Protein AF-A0A7X7R0S7-F1 (afdb_monomer)

Secondary structure (DSSP, 8-state):
----SSSSSS-SSS---------SSHHHHHHHHHHHHHHHHHHHHHHHHHHSPEEPSPEEEESB--SPEEGGGGGGGGGGS-TT--EEEEEEEEETTEEEEEEEEESSSEEEEEEEE-TTS-EEEEEES-SS-STT--SSEEEEEEEEEEETTEEEEEEEEEEEEEETTEEEEEEEEEEEEEEEE-TTS-EEEEEEEEEEEE---

Mean predicted aligned error: 11.26 Å

Nearest PDB structures (foldseek):
  2rfr-assembly1_A  TM=5.558E-01  e=3.380E-01  Novosphingobium aromaticivorans DSM 12444
  6p77-assembly1_A  TM=5.036E-01  e=2.528E+00  Catenulispora acidiphila DSM 44928
  6vw4-assembly2_B  TM=4.940E-01  e=2.819E+00  Catenulispora acidiphila DSM 44928
  5bka-assembly2_E  TM=5.395E-01  e=5.716E+00  Streptomyces coelicolor A3(2)

Sequence (205 aa):
MKQIILLLGLLFLMSFNTNKINNNASNNQAKNNSDSILNDKQIRFNEFKNKLPIYNPPIKIHCGLDNTESLDNYMGFSDFIPDEMNVAYGYVNTKETYDLIIFGAIGDDIYPYIYSYDCNGNILDSFFLIISPCGGADEYSIPNSYAFIKNVGEITLIDSTSSIKYTNNTYEIVSTMITTVSIKVDDNGKFREIKKEIKEVKSLN

Foldseek 3Di:
DDPDPPPPPPPPDDDDPPPPPVPPPVVCVVVVVVVVVLVVLLVLVVVLQVPWDEDEDFDKDKLADDDWAACVVVVVPVVLDDPQFGTWHHWYDADPAWTKTWTFHDDVHTWIKIFIAGSSSDTQEMDTQFPDHQVPDDQFWGKMWMWTDHHHFKIKIKIKIFTWDDDPNDIDGQKIKIKIWIWGQDSSRYIDTPDIDIDIDGDPD

Structure (mmCIF, N/CA/C/O backbone):
data_AF-A0A7X7R0S7-F1
#
_entry.id   AF-A0A7X7R0S7-F1
#
loop_
_atom_site.group_PDB
_atom_site.id
_atom_site.type_symbol
_atom_site.label_atom_id
_atom_site.label_alt_id
_atom_site.label_comp_id
_atom_site.label_asym_id
_atom_site.label_entity_id
_atom_site.label_seq_id
_atom_site.pdbx_PDB_ins_code
_atom_site.Cartn_x
_atom_site.Cartn_y
_atom_site.Cartn_z
_atom_site.occupancy
_atom_site.B_iso_or_equiv
_atom_site.auth_seq_id
_atom_site.auth_comp_id
_atom_site.auth_asym_id
_atom_site.auth_atom_id
_atom_site.pdbx_PDB_model_num
ATOM 1 N N . MET A 1 1 ? -68.391 -42.379 4.685 1.00 47.81 1 MET A N 1
ATOM 2 C CA . MET A 1 1 ? -67.764 -41.170 4.092 1.00 47.81 1 MET A CA 1
ATOM 3 C C . MET A 1 1 ? -68.888 -40.176 3.819 1.00 47.81 1 MET A C 1
ATOM 5 O O . MET A 1 1 ? -69.774 -40.534 3.072 1.00 47.81 1 MET A O 1
ATOM 9 N N . LYS A 1 2 ? -69.024 -38.987 4.403 1.00 41.00 2 LYS A N 1
ATOM 10 C CA . LYS A 1 2 ? -68.079 -38.060 5.030 1.00 41.00 2 LYS A CA 1
ATOM 11 C C . LYS A 1 2 ? -68.813 -37.354 6.193 1.00 41.00 2 LYS A C 1
ATOM 13 O O . LYS A 1 2 ? -69.461 -36.340 5.982 1.00 41.00 2 LYS A O 1
ATOM 18 N N . GLN A 1 3 ? -68.728 -37.894 7.409 1.00 50.38 3 GLN A N 1
ATOM 19 C CA . GLN A 1 3 ? -69.131 -37.211 8.655 1.00 50.38 3 GLN A CA 1
ATOM 20 C C . GLN A 1 3 ? -67.915 -36.520 9.311 1.00 50.38 3 GLN A C 1
ATOM 22 O O . GLN A 1 3 ? -67.728 -36.560 10.519 1.00 50.38 3 GLN A O 1
ATOM 27 N N . ILE A 1 4 ? -67.042 -35.916 8.497 1.00 52.72 4 ILE A N 1
ATOM 28 C CA . ILE A 1 4 ? -65.758 -35.331 8.928 1.00 52.72 4 ILE A CA 1
ATOM 29 C C . ILE A 1 4 ? -65.657 -33.896 8.391 1.00 52.72 4 ILE A C 1
ATOM 31 O O . ILE A 1 4 ? -64.709 -33.546 7.703 1.00 52.72 4 ILE A O 1
ATOM 35 N N . ILE A 1 5 ? -66.693 -33.076 8.597 1.00 53.44 5 ILE A N 1
ATOM 36 C CA . ILE A 1 5 ? -66.652 -31.635 8.249 1.00 53.44 5 ILE A CA 1
ATOM 37 C C . ILE A 1 5 ? -67.202 -30.758 9.395 1.00 53.44 5 ILE A C 1
ATOM 39 O O . ILE A 1 5 ? -67.302 -29.547 9.268 1.00 53.44 5 ILE A O 1
ATOM 43 N N . LEU A 1 6 ? -67.493 -31.331 10.570 1.00 45.91 6 LEU A N 1
ATOM 44 C CA . LEU A 1 6 ? -68.040 -30.581 11.712 1.00 45.91 6 LEU A CA 1
ATOM 45 C C . LEU A 1 6 ? -67.134 -30.591 12.955 1.00 45.91 6 LEU A C 1
ATOM 47 O O . LEU A 1 6 ? -67.608 -30.395 14.067 1.00 45.91 6 LEU A O 1
ATOM 51 N N . LEU A 1 7 ? -65.826 -30.811 12.764 1.00 44.53 7 LEU A N 1
ATOM 52 C CA . LEU A 1 7 ? -64.828 -30.845 13.845 1.00 44.53 7 LEU A CA 1
ATOM 53 C C . LEU A 1 7 ? -63.608 -29.933 13.604 1.00 44.53 7 LEU A C 1
ATOM 55 O O . LEU A 1 7 ? -62.561 -30.131 14.208 1.00 44.53 7 LEU A O 1
ATOM 59 N N . LEU A 1 8 ? -63.728 -28.943 12.711 1.00 45.88 8 LEU A N 1
ATOM 60 C CA . LEU A 1 8 ? -62.638 -28.018 12.350 1.00 45.88 8 LEU A CA 1
ATOM 61 C C . LEU A 1 8 ? -62.969 -26.532 12.589 1.00 45.88 8 LEU A C 1
ATOM 63 O O . LEU A 1 8 ? -62.159 -25.670 12.275 1.00 45.88 8 LEU A O 1
ATOM 67 N N .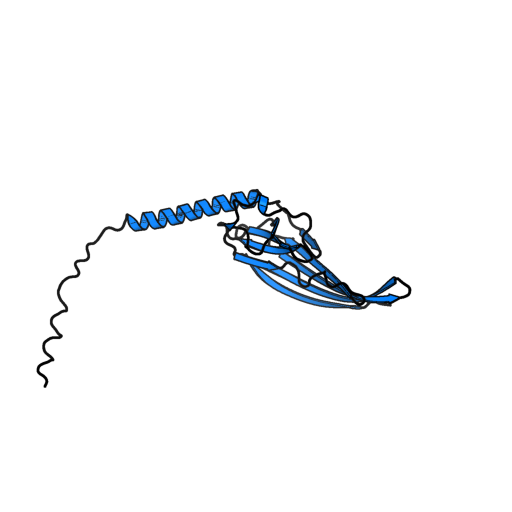 GLY A 1 9 ? -64.134 -26.225 13.173 1.00 49.03 9 GLY A N 1
ATOM 68 C CA . GLY A 1 9 ? -64.600 -24.849 13.408 1.00 49.03 9 GLY A CA 1
ATOM 69 C C . GLY A 1 9 ? -64.584 -24.374 14.867 1.00 49.03 9 GLY A C 1
ATOM 70 O O . GLY A 1 9 ? -65.079 -23.288 15.141 1.00 49.03 9 GLY A O 1
ATOM 71 N N . LEU A 1 10 ? -64.067 -25.167 15.814 1.00 47.78 10 LEU A N 1
ATOM 72 C CA . LEU A 1 10 ? -64.254 -24.913 17.253 1.00 47.78 10 LEU A CA 1
ATOM 73 C C . LEU A 1 10 ? -62.985 -25.144 18.095 1.00 47.78 10 LEU A C 1
ATOM 75 O O . LEU A 1 10 ? -63.046 -25.634 19.215 1.00 47.78 10 LEU A O 1
ATOM 79 N N . LEU A 1 11 ? -61.825 -24.771 17.545 1.00 47.41 11 LEU A N 1
ATOM 80 C CA . LEU A 1 11 ? -60.534 -24.727 18.254 1.00 47.41 11 LEU A CA 1
ATOM 81 C C . LEU A 1 11 ? -59.812 -23.376 18.078 1.00 47.41 11 LEU A C 1
ATOM 83 O O . LEU A 1 11 ? -58.593 -23.305 18.162 1.00 47.41 11 LEU A O 1
ATOM 87 N N . PHE A 1 12 ? -60.557 -22.290 17.838 1.00 49.09 12 PHE A N 1
ATOM 88 C CA . PHE A 1 12 ? -59.978 -20.944 17.686 1.00 49.09 12 PHE A CA 1
ATOM 89 C C . PHE A 1 12 ? -60.114 -20.038 18.914 1.00 49.09 12 PHE A C 1
ATOM 91 O O . PHE A 1 12 ? -59.766 -18.863 18.859 1.00 49.09 12 PHE A O 1
ATOM 98 N N . LEU A 1 13 ? -60.602 -20.557 20.037 1.00 50.66 13 LEU A N 1
ATOM 99 C CA . LEU A 1 13 ? -60.787 -19.768 21.249 1.00 50.66 13 LEU A CA 1
ATOM 100 C C . LEU A 1 13 ? -60.426 -20.614 22.461 1.00 50.66 13 LEU A C 1
ATOM 102 O O . LEU A 1 13 ? -61.304 -21.206 23.067 1.00 50.66 13 LEU A O 1
ATOM 106 N N . MET A 1 14 ? -59.136 -20.695 22.779 1.00 43.25 14 MET A N 1
ATOM 107 C CA . MET A 1 14 ? -58.648 -20.589 24.155 1.00 43.25 14 MET A CA 1
ATOM 108 C C . MET A 1 14 ? -57.114 -20.511 24.166 1.00 43.25 14 MET A C 1
ATOM 110 O O . MET A 1 14 ? -56.416 -21.369 23.632 1.00 43.25 14 MET A O 1
ATOM 114 N N . SER A 1 15 ? -56.626 -19.496 24.882 1.00 41.50 15 SER A N 1
ATOM 115 C CA . SER A 1 15 ? -55.341 -19.443 25.590 1.00 41.50 15 SER A CA 1
ATOM 116 C C . SER A 1 15 ? -54.030 -19.419 24.787 1.00 41.50 15 SER A C 1
ATOM 118 O O . SER A 1 15 ? -53.302 -20.400 24.738 1.00 41.50 15 SER A O 1
ATOM 120 N N . PHE A 1 16 ? -53.613 -18.212 24.393 1.00 38.88 16 PHE A N 1
ATOM 121 C CA . PHE A 1 16 ? -52.301 -17.722 24.833 1.00 38.88 16 PHE A CA 1
ATOM 122 C C . PHE A 1 16 ? -52.496 -16.439 25.634 1.00 38.88 16 PHE A C 1
ATOM 124 O O . PHE A 1 16 ? -52.570 -15.334 25.108 1.00 38.88 16 PHE A O 1
ATOM 131 N N . ASN A 1 17 ? -52.605 -16.630 26.945 1.00 44.75 17 ASN A N 1
ATOM 132 C CA . ASN A 1 17 ? -52.337 -15.601 27.931 1.00 44.75 17 ASN A CA 1
ATOM 133 C C . ASN A 1 17 ? -50.808 -15.441 27.956 1.00 44.75 17 ASN A C 1
ATOM 135 O O . ASN A 1 17 ? -50.116 -16.097 28.735 1.00 44.75 17 ASN A O 1
ATOM 139 N N . THR A 1 18 ? -50.243 -14.656 27.041 1.00 44.66 18 THR A N 1
ATOM 140 C CA . THR A 1 18 ? -48.850 -14.233 27.173 1.00 44.66 18 THR A CA 1
ATOM 141 C C . THR A 1 18 ? -48.816 -13.138 28.220 1.00 44.66 18 THR A C 1
ATOM 143 O O . THR A 1 18 ? -49.229 -12.002 27.992 1.00 44.66 18 THR A O 1
ATOM 146 N N . ASN A 1 19 ? -48.324 -13.520 29.399 1.00 39.31 19 ASN A N 1
ATOM 147 C CA . ASN A 1 19 ? -47.780 -12.601 30.381 1.00 39.31 19 ASN A CA 1
ATOM 148 C C . ASN A 1 19 ? -47.044 -11.475 29.651 1.00 39.31 19 ASN A C 1
ATOM 150 O O . ASN A 1 19 ? -46.073 -11.720 28.932 1.00 39.31 19 ASN A O 1
ATOM 154 N N . LYS A 1 20 ? -47.483 -10.238 29.882 1.00 39.12 20 LYS A N 1
ATOM 155 C CA . LYS A 1 20 ? -46.652 -9.054 29.707 1.00 39.12 20 LYS A CA 1
ATOM 156 C C . LYS A 1 20 ? -45.519 -9.166 30.727 1.00 39.12 20 LYS A C 1
ATOM 158 O O . LYS A 1 20 ? -45.559 -8.551 31.789 1.00 39.12 20 LYS A O 1
ATOM 163 N N . ILE A 1 21 ? -44.534 -10.012 30.430 1.00 41.09 21 ILE A N 1
ATOM 164 C CA . ILE A 1 21 ? -43.237 -9.957 31.082 1.00 41.09 21 ILE A CA 1
ATOM 165 C C . ILE A 1 21 ? -42.659 -8.629 30.629 1.00 41.09 21 ILE A C 1
ATOM 167 O O . ILE A 1 21 ? -42.402 -8.397 29.447 1.00 41.09 21 ILE A O 1
ATOM 171 N N . ASN A 1 22 ? -42.544 -7.725 31.589 1.00 42.81 22 ASN A N 1
ATOM 172 C CA . ASN A 1 22 ? -41.843 -6.472 31.446 1.00 42.81 22 ASN A CA 1
ATOM 173 C C . ASN A 1 22 ? -40.355 -6.807 31.224 1.00 42.81 22 ASN A C 1
ATOM 175 O O . ASN A 1 22 ? -39.565 -6.825 32.163 1.00 42.81 22 ASN A O 1
ATOM 179 N N . ASN A 1 23 ? -39.977 -7.141 29.987 1.00 40.28 23 ASN A N 1
ATOM 180 C CA . ASN A 1 23 ? -38.598 -7.398 29.571 1.00 40.28 23 ASN A CA 1
ATOM 181 C C . ASN A 1 23 ? -37.828 -6.074 29.428 1.00 40.28 23 ASN A C 1
ATOM 183 O O . ASN A 1 23 ? -37.256 -5.781 28.385 1.00 40.28 23 ASN A O 1
ATOM 187 N N . ASN A 1 24 ? -37.785 -5.280 30.498 1.00 42.34 24 ASN A N 1
ATOM 188 C CA . ASN A 1 24 ? -36.866 -4.145 30.611 1.00 42.34 24 ASN A CA 1
ATOM 189 C C . ASN A 1 24 ? -35.550 -4.527 31.318 1.00 42.34 24 ASN A C 1
ATOM 191 O O . ASN A 1 24 ? -34.724 -3.659 31.577 1.00 42.34 24 ASN A O 1
ATOM 195 N N . ALA A 1 25 ? -35.322 -5.815 31.607 1.00 45.41 25 ALA A N 1
ATOM 196 C CA . ALA A 1 25 ? -34.084 -6.288 32.235 1.00 45.41 25 ALA A CA 1
ATOM 197 C C . ALA A 1 25 ? -33.150 -7.034 31.260 1.00 45.41 25 ALA A C 1
ATOM 199 O O . ALA A 1 25 ? -31.955 -6.753 31.241 1.00 45.41 25 ALA A O 1
ATOM 200 N N . SER A 1 26 ? -33.666 -7.907 30.384 1.00 40.66 26 SER A N 1
ATOM 201 C CA . SER A 1 26 ? -32.804 -8.707 29.489 1.00 40.66 26 SER A CA 1
ATOM 202 C C . SER A 1 26 ? -32.350 -7.986 28.212 1.00 40.66 26 SER A C 1
ATOM 204 O O . SER A 1 26 ? -31.276 -8.296 27.706 1.00 40.66 26 SER A O 1
ATOM 206 N N . ASN A 1 27 ? -33.088 -6.980 27.725 1.00 42.50 27 ASN A N 1
ATOM 207 C CA . ASN A 1 27 ? -32.631 -6.153 26.594 1.00 42.50 27 ASN A CA 1
ATOM 208 C C . ASN A 1 27 ? -31.614 -5.081 27.007 1.00 42.50 27 ASN A C 1
ATOM 210 O O . ASN A 1 27 ? -30.801 -4.670 26.185 1.00 42.50 27 ASN A O 1
ATOM 214 N N . ASN A 1 28 ? -31.617 -4.660 28.274 1.00 43.62 28 ASN A N 1
ATOM 215 C CA . ASN A 1 28 ? -30.616 -3.724 28.778 1.00 43.62 28 ASN A CA 1
ATOM 216 C C . ASN A 1 28 ? -29.284 -4.427 29.053 1.00 43.62 28 ASN A C 1
ATOM 218 O O . ASN A 1 28 ? -28.248 -3.847 28.778 1.00 43.62 28 ASN A O 1
ATOM 222 N N . GLN A 1 29 ? -29.268 -5.688 29.499 1.00 47.72 29 GLN A N 1
ATOM 223 C CA . GLN A 1 29 ? -28.005 -6.419 29.667 1.00 47.72 29 GLN A CA 1
ATOM 224 C C . GLN A 1 29 ? -27.324 -6.763 28.338 1.00 47.72 29 GLN A C 1
ATOM 226 O O . GLN A 1 29 ? -26.120 -6.568 28.235 1.00 47.72 29 GLN A O 1
ATOM 231 N N . ALA A 1 30 ? -28.058 -7.210 27.312 1.00 49.12 30 ALA A N 1
ATOM 232 C CA . ALA A 1 30 ? -27.462 -7.505 26.003 1.00 49.12 30 ALA A CA 1
ATOM 233 C C . ALA A 1 30 ? -26.947 -6.240 25.292 1.00 49.12 30 ALA A C 1
ATOM 235 O O . ALA A 1 30 ? -25.874 -6.263 24.692 1.00 49.12 30 ALA A O 1
ATOM 236 N N . LYS A 1 31 ? -27.679 -5.123 25.409 1.00 50.62 31 LYS A N 1
ATOM 237 C CA . LYS A 1 31 ? -27.263 -3.830 24.857 1.00 50.62 31 LYS A CA 1
ATOM 238 C C . LYS A 1 31 ? -26.080 -3.233 25.628 1.00 50.62 31 LYS A C 1
ATOM 240 O O . LYS A 1 31 ? -25.095 -2.863 25.009 1.00 50.62 31 LYS A O 1
ATOM 245 N N . ASN A 1 32 ? -26.112 -3.268 26.963 1.00 54.69 32 ASN A N 1
ATOM 246 C CA . ASN A 1 32 ? -25.013 -2.770 27.796 1.00 54.69 32 ASN A CA 1
ATOM 247 C C . ASN A 1 32 ? -23.725 -3.594 27.630 1.00 54.69 32 ASN A C 1
ATOM 249 O O . ASN A 1 32 ? -22.652 -3.006 27.660 1.00 54.69 32 ASN A O 1
ATOM 253 N N . ASN A 1 33 ? -23.814 -4.918 27.425 1.00 60.19 33 ASN A N 1
ATOM 254 C CA . ASN A 1 33 ? -22.638 -5.748 27.126 1.00 60.19 33 ASN A CA 1
ATOM 255 C C . ASN A 1 33 ? -22.079 -5.463 25.726 1.00 60.19 33 ASN A C 1
ATOM 257 O O . ASN A 1 33 ? -20.870 -5.437 25.541 1.00 60.19 33 ASN A O 1
ATOM 261 N N . SER A 1 34 ? -22.947 -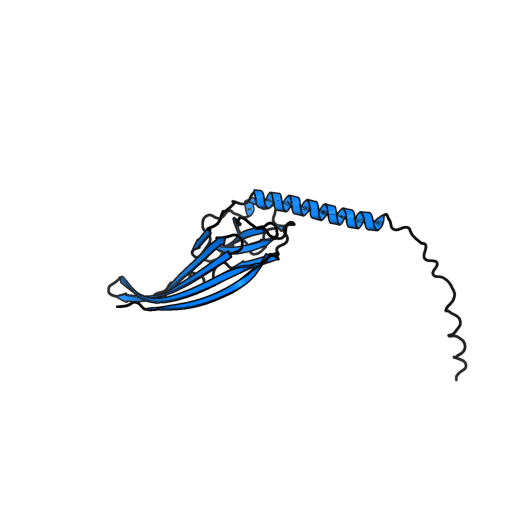5.266 24.727 1.00 62.75 34 SER A N 1
ATOM 262 C CA . SER A 1 34 ? -22.511 -4.925 23.368 1.00 62.75 34 SER A CA 1
ATOM 263 C C . SER A 1 34 ? -21.814 -3.564 23.335 1.00 62.75 34 SER A C 1
ATOM 265 O O . SER A 1 34 ? -20.758 -3.436 22.721 1.00 62.75 34 SER A O 1
ATOM 267 N N . ASP A 1 35 ? -22.380 -2.571 24.021 1.00 65.94 35 ASP A N 1
ATOM 268 C CA . ASP A 1 35 ? -21.825 -1.220 24.093 1.00 65.94 35 ASP A CA 1
ATOM 269 C C . ASP A 1 35 ? -20.508 -1.199 24.897 1.00 65.94 35 ASP A C 1
ATOM 271 O O . ASP A 1 35 ? -19.567 -0.506 24.512 1.00 65.94 35 ASP A O 1
ATOM 275 N N . SER A 1 36 ? -20.384 -2.002 25.966 1.00 69.19 36 SER A N 1
ATOM 276 C CA . SER A 1 36 ? -19.132 -2.115 26.729 1.00 69.19 36 SER A CA 1
ATOM 277 C C . SER A 1 36 ? -18.029 -2.841 25.955 1.00 69.19 36 SER A C 1
ATOM 279 O O . SER A 1 36 ? -16.895 -2.377 25.948 1.00 69.19 36 SER A O 1
ATOM 281 N N . ILE A 1 37 ? -18.352 -3.935 25.251 1.00 69.75 37 ILE A N 1
ATOM 282 C CA . ILE A 1 37 ? -17.387 -4.672 24.414 1.00 69.75 37 ILE A CA 1
ATOM 283 C C . ILE A 1 37 ? -16.886 -3.796 23.260 1.00 69.75 37 ILE A C 1
ATOM 285 O O . ILE A 1 37 ? -15.697 -3.820 22.938 1.00 69.75 37 ILE A O 1
ATOM 289 N N . LEU A 1 38 ? -17.777 -3.010 22.643 1.00 72.94 38 LEU A N 1
ATOM 290 C CA . LEU A 1 38 ? -17.405 -2.070 21.585 1.00 72.94 38 LEU A CA 1
ATOM 291 C C . LEU A 1 38 ? -16.428 -1.011 22.113 1.00 72.94 38 LEU A C 1
ATOM 293 O O . LEU A 1 38 ? -15.403 -0.748 21.484 1.00 72.94 38 LEU A O 1
ATOM 297 N N . ASN A 1 39 ? -16.708 -0.471 23.301 1.00 82.38 39 ASN A N 1
ATOM 298 C CA . ASN A 1 39 ? -15.851 0.510 23.960 1.00 82.38 39 ASN A CA 1
ATOM 299 C C . ASN A 1 39 ? -14.470 -0.075 24.319 1.00 82.38 39 ASN A C 1
ATOM 301 O O . ASN A 1 39 ? -13.446 0.555 24.060 1.00 82.38 39 ASN A O 1
ATOM 305 N N . ASP A 1 40 ? -14.417 -1.309 24.829 1.00 88.69 40 ASP A N 1
ATOM 306 C CA . ASP A 1 40 ? -13.155 -1.986 25.157 1.00 88.69 40 ASP A CA 1
ATOM 307 C C . ASP A 1 40 ? -12.310 -2.267 23.905 1.00 88.69 40 ASP A C 1
ATOM 309 O O . ASP A 1 40 ? -11.092 -2.060 23.905 1.00 88.69 40 ASP A O 1
ATOM 313 N N . LYS A 1 41 ? -12.946 -2.701 22.807 1.00 91.69 41 LYS A N 1
ATOM 314 C CA . LYS A 1 41 ? -12.255 -2.935 21.532 1.00 91.69 41 LYS A CA 1
ATOM 315 C C . LYS A 1 41 ? -11.675 -1.638 20.972 1.00 91.69 41 LYS A C 1
ATOM 317 O O . LYS A 1 41 ? -10.513 -1.618 20.570 1.00 91.69 41 LYS A O 1
ATOM 322 N N . GLN A 1 42 ? -12.451 -0.557 20.995 1.00 93.50 42 GLN A N 1
ATOM 323 C CA . GLN A 1 42 ? -12.005 0.763 20.555 1.00 93.50 42 GLN A CA 1
ATOM 324 C C . GLN A 1 42 ? -10.799 1.263 21.368 1.00 93.50 42 GLN A C 1
ATOM 326 O O . GLN A 1 42 ? -9.834 1.769 20.791 1.00 93.50 42 GLN A O 1
ATOM 331 N N . ILE A 1 43 ? -10.811 1.090 22.695 1.00 94.06 43 ILE A N 1
ATOM 332 C CA . ILE A 1 43 ? -9.675 1.448 23.559 1.00 94.06 43 ILE A CA 1
ATOM 333 C C . ILE A 1 43 ? -8.430 0.646 23.165 1.00 94.06 43 ILE A C 1
ATOM 335 O O . ILE A 1 43 ? -7.383 1.242 22.904 1.00 94.06 43 IL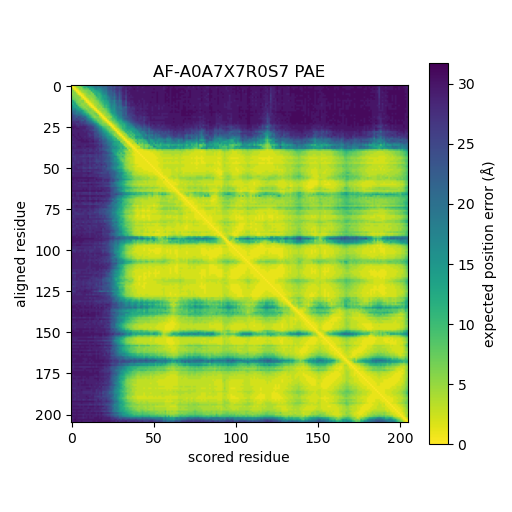E A O 1
ATOM 339 N N . ARG A 1 44 ? -8.548 -0.682 23.032 1.00 95.69 44 ARG A N 1
ATOM 340 C CA . ARG A 1 44 ? -7.427 -1.543 22.615 1.00 95.69 44 ARG A CA 1
ATOM 341 C C . ARG A 1 44 ? -6.896 -1.184 21.228 1.00 95.69 44 ARG A C 1
ATOM 343 O O . ARG A 1 44 ? -5.687 -1.228 21.014 1.00 95.69 44 ARG A O 1
ATOM 350 N N . PHE A 1 45 ? -7.771 -0.817 20.294 1.00 95.38 45 PHE A N 1
ATOM 351 C CA . PHE A 1 45 ? -7.346 -0.395 18.962 1.00 95.38 45 PHE A CA 1
ATOM 352 C C . PHE A 1 45 ? -6.568 0.923 19.011 1.00 95.38 45 PHE A C 1
ATOM 354 O O . PHE A 1 45 ? -5.528 1.056 18.372 1.00 95.38 45 PHE A O 1
ATOM 361 N N . ASN A 1 46 ? -7.010 1.884 19.823 1.00 93.62 46 ASN A N 1
ATOM 362 C CA . ASN A 1 46 ? -6.267 3.126 20.025 1.00 93.62 46 ASN A CA 1
ATOM 363 C C . ASN A 1 46 ? -4.898 2.880 20.677 1.00 93.62 46 ASN A C 1
ATOM 365 O O . ASN A 1 46 ? -3.911 3.487 20.265 1.00 93.62 46 ASN A O 1
ATOM 369 N N . GLU A 1 47 ? -4.805 1.969 21.648 1.00 95.31 47 GLU A N 1
ATOM 370 C CA . GLU A 1 47 ? -3.520 1.557 22.226 1.00 95.31 47 GLU A CA 1
ATOM 371 C C . GLU A 1 47 ? -2.591 0.922 21.187 1.00 95.31 47 GLU A C 1
ATOM 373 O O . GLU A 1 47 ? -1.403 1.243 21.158 1.00 95.31 47 GLU A O 1
ATOM 378 N N . PHE A 1 48 ? -3.128 0.056 20.323 1.00 95.56 48 PHE A N 1
ATOM 379 C CA . PHE A 1 48 ? -2.384 -0.541 19.217 1.00 95.56 48 PHE A CA 1
ATOM 380 C C . PHE A 1 48 ? -1.837 0.532 18.270 1.00 95.56 48 PHE A C 1
ATOM 382 O O . PHE A 1 48 ? -0.628 0.591 18.045 1.00 95.56 48 PHE A O 1
ATOM 389 N N . LYS A 1 49 ? -2.701 1.436 17.788 1.00 92.81 49 LYS A N 1
ATOM 390 C CA . LYS A 1 49 ? -2.308 2.546 16.904 1.00 92.81 49 LYS A CA 1
ATOM 391 C C . LYS A 1 49 ? -1.210 3.414 17.508 1.00 92.81 49 LYS A C 1
ATOM 393 O O . LYS A 1 49 ? -0.260 3.760 16.820 1.00 92.81 49 LYS A O 1
ATOM 398 N N . ASN A 1 50 ? -1.312 3.724 18.799 1.00 92.75 50 ASN A N 1
ATOM 399 C CA . ASN A 1 50 ? -0.340 4.567 19.496 1.00 92.75 50 ASN A CA 1
ATOM 400 C C . ASN A 1 50 ? 1.027 3.896 19.702 1.00 92.75 50 ASN A C 1
ATOM 402 O O . ASN A 1 50 ? 1.991 4.585 20.033 1.00 92.75 50 ASN A O 1
ATOM 406 N N . LYS A 1 51 ? 1.117 2.569 19.549 1.00 94.31 51 LYS A N 1
ATOM 407 C CA . LYS A 1 51 ? 2.387 1.834 19.591 1.00 94.31 51 LYS A CA 1
ATOM 408 C C . LYS A 1 51 ? 3.079 1.756 18.237 1.00 94.31 51 LYS A C 1
ATOM 410 O O . LYS A 1 51 ? 4.288 1.563 18.214 1.00 94.31 51 LYS A O 1
ATOM 415 N N . LEU A 1 52 ? 2.335 1.888 17.142 1.00 93.94 52 LEU A N 1
ATOM 416 C CA . LEU A 1 52 ? 2.902 1.835 15.802 1.00 93.94 52 LEU A CA 1
ATOM 417 C C . LEU A 1 52 ? 3.738 3.091 15.511 1.00 93.94 52 LEU A C 1
ATOM 419 O O . LEU A 1 52 ? 3.347 4.195 15.907 1.00 93.94 52 LEU A O 1
ATOM 423 N N . PRO A 1 53 ? 4.836 2.965 14.747 1.00 92.81 53 PRO A N 1
ATOM 424 C CA . PRO A 1 53 ? 5.503 4.117 14.161 1.00 92.81 53 PRO A CA 1
ATOM 425 C C . PRO A 1 53 ? 4.514 4.956 13.343 1.00 92.81 53 PRO A C 1
ATOM 427 O O . PRO A 1 53 ? 3.759 4.426 12.525 1.00 92.81 53 PRO A O 1
ATOM 430 N N . ILE A 1 54 ? 4.507 6.271 13.564 1.00 91.56 54 ILE A N 1
ATOM 431 C CA . ILE A 1 54 ? 3.620 7.202 12.858 1.00 91.56 54 ILE A CA 1
ATOM 432 C C . ILE A 1 54 ? 4.376 7.822 11.688 1.00 91.56 54 ILE A C 1
ATOM 434 O O . ILE A 1 54 ? 5.376 8.518 11.881 1.00 91.56 54 ILE A O 1
ATOM 438 N N . TYR A 1 55 ? 3.846 7.643 10.482 1.00 89.75 55 TYR A N 1
ATOM 439 C CA . TYR A 1 55 ? 4.374 8.247 9.267 1.00 89.75 55 TYR A CA 1
ATOM 440 C C . TYR A 1 55 ? 3.436 9.329 8.741 1.00 89.75 55 TYR A C 1
ATOM 442 O O . TYR A 1 55 ? 2.246 9.112 8.494 1.00 89.75 55 TYR A O 1
ATOM 450 N N . ASN A 1 56 ? 4.003 10.514 8.530 1.00 88.19 56 ASN A N 1
ATOM 451 C CA . ASN A 1 56 ? 3.317 11.603 7.855 1.00 88.19 56 ASN A CA 1
ATOM 452 C C . ASN A 1 56 ? 3.612 11.539 6.351 1.00 88.19 56 ASN A C 1
ATOM 454 O O . ASN A 1 56 ? 4.779 11.414 5.973 1.00 88.19 56 ASN A O 1
ATOM 458 N N . PRO A 1 57 ? 2.590 11.654 5.489 1.00 87.25 57 PRO A N 1
ATOM 459 C CA . PRO A 1 57 ? 2.800 11.808 4.058 1.00 87.25 57 PRO A CA 1
ATOM 460 C C . PRO A 1 57 ? 3.699 13.019 3.712 1.00 87.25 57 PRO A C 1
ATOM 462 O O . PRO A 1 57 ? 3.664 14.027 4.425 1.00 87.25 57 PRO A O 1
ATOM 465 N N . PRO A 1 58 ? 4.479 12.963 2.614 1.00 90.69 58 PRO A N 1
ATOM 466 C CA . PRO A 1 58 ? 4.490 11.894 1.623 1.00 90.69 58 PRO A CA 1
ATOM 467 C C . PRO A 1 58 ? 5.347 10.686 2.037 1.00 90.69 58 PRO A C 1
ATOM 469 O O . PRO A 1 58 ? 6.500 10.837 2.430 1.00 90.69 58 PRO A O 1
ATOM 472 N N . ILE A 1 59 ? 4.805 9.480 1.861 1.00 91.88 59 ILE A N 1
ATOM 473 C CA . ILE A 1 59 ? 5.531 8.213 2.037 1.00 91.88 59 ILE A CA 1
ATOM 474 C C . ILE A 1 59 ? 5.889 7.671 0.655 1.00 91.88 59 IL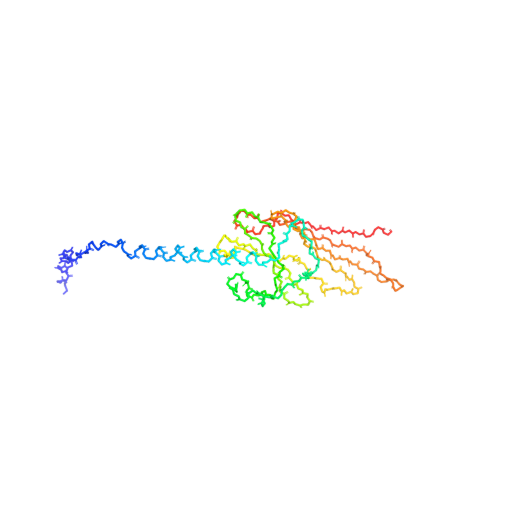E A C 1
ATOM 476 O O . ILE A 1 59 ? 5.052 7.687 -0.253 1.00 91.88 59 ILE A O 1
ATOM 480 N N . LYS A 1 60 ? 7.127 7.196 0.499 1.00 93.50 60 LYS A N 1
ATOM 481 C CA . LYS A 1 60 ? 7.620 6.536 -0.711 1.00 93.50 60 LYS A CA 1
ATOM 482 C C . LYS A 1 60 ? 8.097 5.133 -0.354 1.00 93.50 60 LYS A C 1
ATOM 484 O O . LYS A 1 60 ? 8.970 4.994 0.492 1.00 93.50 60 LYS A O 1
ATOM 489 N N . ILE A 1 61 ? 7.558 4.139 -1.046 1.00 93.50 61 ILE A N 1
ATOM 490 C CA . ILE A 1 61 ? 7.924 2.724 -0.925 1.00 93.50 61 ILE A CA 1
ATOM 491 C C . ILE A 1 61 ? 8.468 2.278 -2.284 1.00 93.50 61 ILE A C 1
ATOM 493 O O . ILE A 1 61 ? 7.907 2.665 -3.313 1.00 93.50 61 ILE A O 1
ATOM 497 N N . HIS A 1 62 ? 9.574 1.532 -2.304 1.00 93.12 62 HIS A N 1
ATOM 498 C CA . HIS A 1 62 ? 10.235 1.062 -3.528 1.00 93.12 62 HIS A CA 1
ATOM 499 C C . HIS A 1 62 ? 10.451 -0.443 -3.434 1.00 93.12 62 HIS A C 1
ATOM 501 O O . HIS A 1 62 ? 11.233 -0.880 -2.607 1.00 93.12 62 HIS A O 1
ATOM 507 N N . CYS A 1 63 ? 9.785 -1.210 -4.300 1.00 89.69 63 CYS A N 1
ATOM 508 C CA . CYS A 1 63 ? 9.908 -2.670 -4.436 1.00 89.69 63 CYS A CA 1
ATOM 509 C C . CYS A 1 63 ? 9.534 -3.543 -3.224 1.00 89.69 63 CYS A C 1
ATOM 511 O O . CYS A 1 63 ? 9.163 -4.694 -3.426 1.00 89.69 63 CYS A O 1
ATOM 513 N N . GLY A 1 64 ? 9.519 -2.982 -2.021 1.00 91.56 64 GLY A N 1
ATOM 514 C CA . GLY A 1 64 ? 9.218 -3.652 -0.767 1.00 91.56 64 GLY A CA 1
ATOM 515 C C . GLY A 1 64 ? 9.239 -2.652 0.386 1.00 91.56 64 GLY A C 1
ATOM 516 O O . GLY A 1 64 ? 9.380 -1.444 0.171 1.00 91.56 64 GLY A O 1
ATOM 517 N N . LEU A 1 65 ? 9.046 -3.144 1.609 1.00 92.25 65 LEU A N 1
ATOM 518 C CA . LEU A 1 65 ? 9.152 -2.342 2.825 1.00 92.25 65 LEU A CA 1
ATOM 519 C C . LEU A 1 65 ? 10.546 -2.417 3.437 1.00 92.25 65 LEU A C 1
ATOM 521 O O . LEU A 1 65 ? 11.037 -3.485 3.794 1.00 92.25 65 LEU A O 1
ATOM 525 N N . ASP A 1 66 ? 11.099 -1.241 3.696 1.00 84.56 66 ASP A N 1
ATOM 526 C CA . ASP A 1 66 ? 12.338 -1.066 4.438 1.00 84.56 66 ASP A CA 1
ATOM 527 C C . ASP A 1 66 ? 12.013 -0.797 5.921 1.00 84.56 66 ASP A C 1
ATOM 529 O O . ASP A 1 66 ? 11.001 -0.170 6.233 1.00 84.56 66 ASP A O 1
ATOM 533 N N . ASN A 1 67 ? 12.912 -1.158 6.843 1.00 79.12 67 ASN A N 1
ATOM 534 C CA . ASN A 1 67 ? 12.847 -0.757 8.262 1.00 79.12 67 ASN A CA 1
ATOM 535 C C . ASN A 1 67 ? 11.535 -1.131 8.985 1.00 79.12 67 ASN A C 1
ATOM 537 O O . ASN A 1 67 ? 10.907 -0.290 9.627 1.00 79.12 67 ASN A O 1
ATOM 541 N N . THR A 1 68 ? 11.128 -2.394 8.895 1.00 87.94 68 THR A N 1
ATOM 542 C CA . THR A 1 68 ? 9.907 -2.900 9.535 1.00 87.94 68 THR A CA 1
ATOM 543 C C . THR A 1 68 ? 10.142 -3.415 10.953 1.00 87.94 68 THR A C 1
ATOM 545 O O . THR A 1 68 ? 11.233 -3.887 11.281 1.00 87.94 68 THR A O 1
ATOM 548 N N . GLU A 1 69 ? 9.092 -3.429 11.769 1.00 89.31 69 GLU A N 1
ATOM 549 C CA . GLU A 1 69 ? 9.108 -4.051 13.093 1.00 89.31 69 GLU A CA 1
ATOM 550 C C . GLU A 1 69 ? 8.494 -5.456 13.074 1.00 89.31 69 GLU A C 1
ATOM 552 O O . GLU A 1 69 ? 7.499 -5.709 12.390 1.00 89.31 69 GLU A O 1
ATOM 557 N N . SER A 1 70 ? 9.061 -6.371 13.870 1.00 90.25 70 SER A N 1
ATOM 558 C CA . SER A 1 70 ? 8.468 -7.699 14.082 1.00 90.25 70 SER A CA 1
ATOM 559 C C . SER A 1 70 ? 7.099 -7.579 14.754 1.00 90.25 70 SER A C 1
ATOM 561 O O . SER A 1 70 ? 6.929 -6.810 15.707 1.00 90.25 70 SER A O 1
ATOM 563 N N . LEU A 1 71 ? 6.141 -8.402 14.317 1.00 90.94 71 LEU A N 1
ATOM 564 C CA . LEU A 1 71 ? 4.827 -8.506 14.957 1.00 90.94 71 LEU A CA 1
ATOM 565 C C . LEU A 1 71 ? 4.885 -9.054 16.391 1.00 90.94 71 LEU A C 1
ATOM 567 O O . LEU A 1 71 ? 3.933 -8.859 17.147 1.00 90.94 71 LEU A O 1
ATOM 571 N N . ASP A 1 72 ? 6.006 -9.644 16.814 1.00 88.62 72 ASP A N 1
ATOM 572 C CA . ASP A 1 72 ? 6.216 -10.077 18.204 1.00 88.62 72 ASP A CA 1
ATOM 573 C C . ASP A 1 72 ? 6.086 -8.912 19.204 1.00 88.62 72 ASP A C 1
ATOM 575 O O . ASP A 1 72 ? 5.625 -9.088 20.333 1.00 88.62 72 ASP A O 1
ATOM 579 N N . ASN A 1 73 ? 6.402 -7.684 18.776 1.00 89.25 73 ASN A N 1
ATOM 580 C CA . ASN A 1 73 ? 6.222 -6.476 19.589 1.00 89.25 73 ASN A CA 1
ATOM 581 C C . ASN A 1 73 ? 4.736 -6.138 19.840 1.00 89.25 73 ASN A C 1
ATOM 583 O O . ASN A 1 73 ? 4.411 -5.312 20.698 1.00 89.25 73 ASN A O 1
ATOM 587 N N . TYR A 1 74 ? 3.827 -6.796 19.114 1.00 92.44 74 TYR A N 1
ATOM 588 C CA . TYR A 1 74 ? 2.397 -6.511 19.064 1.00 92.44 74 TYR A CA 1
ATOM 589 C C . TYR A 1 74 ? 1.524 -7.724 19.419 1.00 92.44 74 TYR A C 1
ATOM 591 O O . TYR A 1 74 ? 0.319 -7.682 19.188 1.00 92.44 74 TYR A O 1
ATOM 599 N N . MET A 1 75 ? 2.074 -8.777 20.041 1.00 86.62 75 MET A N 1
ATOM 600 C CA . MET A 1 75 ? 1.334 -10.013 20.372 1.00 86.62 75 MET A CA 1
ATOM 601 C C . MET A 1 75 ? 0.011 -9.787 21.133 1.00 86.62 75 MET A C 1
ATOM 603 O O . MET A 1 75 ? -0.927 -10.560 20.980 1.00 86.62 75 MET A O 1
ATOM 607 N N . GLY A 1 76 ? -0.099 -8.720 21.935 1.00 91.50 76 GLY A N 1
ATOM 608 C CA . GLY A 1 76 ? -1.338 -8.355 22.643 1.00 91.50 76 GLY A CA 1
ATOM 609 C C . GLY A 1 76 ? -2.440 -7.738 21.765 1.00 91.50 76 GLY A C 1
ATOM 610 O O . GLY A 1 76 ? -3.512 -7.405 22.276 1.00 91.50 76 GLY A O 1
ATOM 611 N N . PHE A 1 77 ? -2.181 -7.561 20.469 1.00 94.62 77 PHE A N 1
ATOM 612 C CA . PHE A 1 77 ? -3.032 -6.869 19.499 1.00 94.62 77 PHE A CA 1
ATOM 613 C C . PHE A 1 77 ? -3.265 -7.690 18.224 1.00 94.62 77 PHE A C 1
ATOM 615 O O . PHE A 1 77 ? -3.631 -7.123 17.198 1.00 94.62 77 PHE A O 1
ATOM 622 N N . SER A 1 78 ? -3.085 -9.015 18.285 1.00 92.44 78 SER A N 1
ATOM 623 C CA . SER A 1 78 ? -3.305 -9.924 17.149 1.00 92.44 78 SER A CA 1
ATOM 624 C C . SER A 1 78 ? -4.668 -9.730 16.480 1.00 92.44 78 SER A C 1
ATOM 626 O O . SER A 1 78 ? -4.766 -9.833 15.269 1.00 92.44 78 SER A O 1
ATOM 628 N N . ASP A 1 79 ? -5.698 -9.357 17.245 1.00 93.00 79 ASP A N 1
ATOM 629 C CA . ASP A 1 79 ? -7.060 -9.116 16.746 1.00 93.00 79 ASP A CA 1
ATOM 630 C C . ASP A 1 79 ? -7.163 -7.981 15.701 1.00 93.00 79 ASP A C 1
ATOM 632 O O . ASP A 1 79 ? -8.195 -7.847 15.042 1.00 93.00 79 ASP A O 1
ATOM 636 N N . PHE A 1 80 ? -6.135 -7.132 15.582 1.00 96.19 80 PHE A N 1
ATOM 637 C CA . PHE A 1 80 ? -6.075 -6.013 14.633 1.00 96.19 80 PHE A CA 1
ATOM 638 C C . PHE A 1 80 ? -5.077 -6.240 13.492 1.00 96.19 80 PHE A C 1
ATOM 640 O O . PHE A 1 80 ? -5.010 -5.420 12.574 1.00 96.19 80 PHE A O 1
ATOM 647 N N . ILE A 1 81 ? -4.298 -7.320 13.548 1.00 96.44 81 ILE A N 1
ATOM 648 C CA . ILE A 1 81 ? -3.252 -7.635 12.577 1.00 96.44 81 ILE A CA 1
ATOM 649 C C . ILE A 1 81 ? -3.796 -8.722 11.638 1.00 96.44 81 ILE A C 1
ATOM 651 O O . ILE A 1 81 ? -4.235 -9.758 12.130 1.00 96.44 81 ILE A O 1
ATOM 655 N N . PRO A 1 82 ? -3.796 -8.516 10.309 1.00 96.31 82 PRO A N 1
ATOM 656 C CA . PRO A 1 82 ? -4.226 -9.547 9.366 1.00 96.31 82 PRO A CA 1
ATOM 657 C C . PRO A 1 82 ? -3.337 -10.796 9.457 1.00 96.31 82 PRO A C 1
ATOM 659 O O . PRO A 1 82 ? -2.115 -10.673 9.555 1.00 96.31 82 PRO A O 1
ATOM 662 N N . ASP A 1 83 ? -3.939 -11.986 9.393 1.00 93.12 83 ASP A N 1
ATOM 663 C CA . ASP A 1 83 ? -3.257 -13.272 9.622 1.00 93.12 83 ASP A CA 1
ATOM 664 C C . ASP A 1 83 ? -2.098 -13.528 8.641 1.00 93.12 83 ASP A C 1
ATOM 666 O O . ASP A 1 83 ? -1.119 -14.198 8.968 1.00 93.12 83 ASP A O 1
ATOM 670 N N . GLU A 1 84 ? -2.207 -12.999 7.424 1.00 93.19 84 GLU A N 1
ATOM 671 C CA . GLU A 1 84 ? -1.214 -13.126 6.359 1.00 93.19 84 GLU A CA 1
ATOM 672 C C . GLU A 1 84 ? 0.008 -12.200 6.514 1.00 93.19 84 GLU A C 1
ATOM 674 O O . GLU A 1 84 ? 0.955 -12.300 5.732 1.00 93.19 84 GLU A O 1
ATOM 679 N N . MET A 1 85 ? -0.007 -11.281 7.483 1.00 95.75 85 MET A N 1
ATOM 680 C CA . MET A 1 85 ? 1.056 -10.295 7.670 1.00 95.75 85 MET A CA 1
ATOM 681 C C . MET A 1 85 ? 2.129 -10.807 8.631 1.00 95.75 85 MET A C 1
ATOM 683 O O . MET A 1 85 ? 1.859 -11.528 9.588 1.00 95.75 85 MET A O 1
ATOM 687 N N . ASN A 1 86 ? 3.375 -10.406 8.389 1.00 94.94 86 ASN A N 1
ATOM 688 C CA . ASN A 1 86 ? 4.535 -10.858 9.162 1.00 94.94 86 ASN A CA 1
ATOM 689 C C . ASN A 1 86 ? 5.250 -9.727 9.898 1.00 94.94 86 ASN A C 1
ATOM 691 O O . ASN A 1 86 ? 5.912 -9.977 10.905 1.00 94.94 86 ASN A O 1
ATOM 695 N N . VAL A 1 87 ? 5.134 -8.495 9.401 1.00 95.50 87 VAL A N 1
ATOM 696 C CA . VAL A 1 87 ? 5.776 -7.314 9.982 1.00 95.50 87 VAL A CA 1
ATOM 697 C C . VAL A 1 87 ? 4.838 -6.112 9.950 1.00 95.50 87 VAL A C 1
ATOM 699 O O . VAL A 1 87 ? 3.976 -5.999 9.074 1.00 95.50 87 VAL A O 1
ATOM 702 N N . ALA A 1 88 ? 5.018 -5.195 10.896 1.00 94.94 88 ALA A N 1
ATOM 703 C CA . ALA A 1 88 ? 4.353 -3.899 10.892 1.00 94.94 88 ALA A CA 1
ATOM 704 C C . ALA A 1 88 ? 5.304 -2.841 10.326 1.00 94.94 88 ALA A C 1
ATOM 706 O O . ALA A 1 88 ? 6.476 -2.781 10.703 1.00 94.94 88 ALA A O 1
ATOM 707 N N . TYR A 1 89 ? 4.800 -1.999 9.425 1.00 94.56 89 TYR A N 1
ATOM 708 C CA . TYR A 1 89 ? 5.531 -0.813 8.986 1.00 94.56 89 TYR A CA 1
ATOM 709 C C . TYR A 1 89 ? 5.143 0.376 9.853 1.00 94.56 89 TYR A C 1
ATOM 711 O O . TYR A 1 89 ? 5.981 0.956 10.533 1.00 94.56 89 TYR A O 1
ATOM 719 N N . GLY A 1 90 ? 3.853 0.711 9.881 1.00 93.44 90 GLY A N 1
ATOM 720 C CA . GLY A 1 90 ? 3.382 1.804 10.713 1.00 93.44 90 GLY A CA 1
ATOM 721 C C . GLY A 1 90 ? 2.018 2.345 10.327 1.00 93.44 90 GLY A C 1
ATOM 722 O O . GLY A 1 90 ? 1.397 1.947 9.340 1.00 93.44 90 GLY A O 1
ATOM 723 N N . TYR A 1 91 ? 1.570 3.285 11.142 1.00 93.69 91 TYR A N 1
ATOM 724 C CA . TYR A 1 91 ? 0.337 4.030 10.975 1.00 93.69 91 TYR A CA 1
ATOM 725 C C . TYR A 1 91 ? 0.570 5.239 10.063 1.00 93.69 91 TYR A C 1
ATOM 727 O O . TYR A 1 91 ? 1.506 6.017 10.264 1.00 93.69 91 TYR A O 1
ATOM 735 N N . VAL A 1 92 ? -0.288 5.416 9.061 1.00 90.69 92 VAL A N 1
ATOM 736 C CA . VAL A 1 92 ? -0.222 6.535 8.112 1.00 90.69 92 VAL A CA 1
ATOM 737 C C . VAL A 1 92 ? -1.295 7.531 8.481 1.00 90.69 92 VAL A C 1
ATOM 739 O O . VAL A 1 92 ? -2.452 7.149 8.484 1.00 90.69 92 VAL A O 1
ATOM 742 N N . ASN A 1 93 ? -0.935 8.790 8.737 1.00 72.88 93 ASN A N 1
ATOM 743 C CA . ASN A 1 93 ? -1.879 9.821 9.186 1.00 72.88 93 ASN A CA 1
ATOM 744 C C . ASN A 1 93 ? -3.196 9.849 8.367 1.00 72.88 93 ASN A C 1
ATOM 746 O O . ASN A 1 93 ? -3.180 9.765 7.135 1.00 72.88 93 ASN A O 1
ATOM 750 N N . THR A 1 94 ? -4.330 9.946 9.067 1.00 70.69 94 THR A N 1
ATOM 751 C CA . THR A 1 94 ? -5.642 9.449 8.621 1.00 70.69 94 THR A CA 1
ATOM 752 C C . THR A 1 94 ? -6.721 10.535 8.594 1.00 70.69 94 THR A C 1
ATOM 754 O O . THR A 1 94 ? -6.471 11.701 8.908 1.00 70.69 94 THR A O 1
ATOM 757 N N . LYS A 1 95 ? -7.926 10.172 8.135 1.00 73.75 95 LYS A N 1
ATOM 758 C CA . LYS A 1 95 ? -9.133 11.012 8.194 1.00 73.75 95 LYS A CA 1
ATOM 759 C C . LYS A 1 95 ? -9.931 10.619 9.436 1.00 73.75 95 LYS A C 1
ATOM 761 O O . LYS A 1 95 ? -9.801 9.511 9.930 1.00 73.75 95 LYS A O 1
ATOM 766 N N . GLU A 1 96 ? -10.854 11.475 9.871 1.00 76.12 96 GLU A N 1
ATOM 767 C CA . GLU A 1 96 ? -11.753 11.154 10.995 1.00 76.12 96 GLU A CA 1
ATOM 768 C C . GLU A 1 96 ? -12.578 9.867 10.790 1.00 76.12 96 GLU A C 1
ATOM 770 O O . GLU A 1 96 ? -13.028 9.270 11.763 1.00 76.12 96 GLU A O 1
ATOM 775 N N . THR A 1 97 ? -12.801 9.439 9.541 1.00 86.06 97 THR A N 1
ATOM 776 C CA . THR A 1 97 ? -13.707 8.326 9.219 1.00 86.06 97 THR A CA 1
ATOM 777 C C . THR A 1 97 ? -13.042 6.956 9.127 1.00 86.06 97 THR A C 1
ATOM 779 O O . THR A 1 97 ? -13.741 5.950 9.234 1.00 86.06 97 THR A O 1
ATOM 782 N N . TYR A 1 98 ? -11.727 6.888 8.922 1.00 93.25 98 TYR A N 1
ATOM 783 C CA . TYR A 1 98 ? -10.997 5.626 8.842 1.00 93.25 98 TYR A CA 1
ATOM 784 C C . TYR A 1 98 ? -9.544 5.824 9.233 1.00 93.25 98 TYR A C 1
ATOM 786 O O . TYR A 1 98 ? -8.971 6.874 8.957 1.00 93.25 98 TYR A O 1
ATOM 794 N N . ASP A 1 99 ? -8.934 4.777 9.773 1.00 93.62 99 ASP A N 1
ATOM 795 C CA . ASP A 1 99 ? -7.504 4.711 10.027 1.00 93.62 99 ASP A CA 1
ATOM 796 C C . ASP A 1 99 ? -6.767 3.934 8.926 1.00 93.62 99 ASP A C 1
ATOM 798 O O . ASP A 1 99 ? -7.358 3.057 8.307 1.00 93.62 99 ASP A O 1
ATOM 802 N N . LEU A 1 100 ? -5.490 4.234 8.670 1.00 95.44 100 LEU A N 1
ATOM 803 C CA . LEU A 1 100 ? -4.657 3.549 7.677 1.00 95.44 100 LEU A CA 1
ATOM 804 C C . LEU A 1 100 ? -3.393 2.997 8.335 1.00 95.44 100 LEU A C 1
ATOM 806 O O . LEU A 1 100 ? -2.645 3.736 8.976 1.00 95.44 100 LEU A O 1
ATOM 810 N N . ILE A 1 101 ? -3.135 1.706 8.143 1.00 95.94 101 ILE A N 1
ATOM 811 C CA . ILE A 1 101 ? -1.954 1.023 8.680 1.00 95.94 101 ILE A CA 1
ATOM 812 C C . ILE A 1 101 ? -1.311 0.204 7.567 1.00 95.94 101 ILE A C 1
ATOM 814 O O . ILE A 1 101 ? -2.006 -0.459 6.797 1.00 95.94 101 ILE A O 1
ATOM 818 N N . ILE A 1 102 ? 0.015 0.264 7.474 1.00 96.50 102 ILE A N 1
ATOM 819 C CA . ILE A 1 102 ? 0.799 -0.521 6.524 1.00 96.50 102 ILE A CA 1
ATOM 820 C C . ILE A 1 102 ? 1.440 -1.704 7.248 1.00 96.50 102 ILE A C 1
ATOM 822 O O . ILE A 1 102 ? 2.100 -1.541 8.280 1.00 96.50 102 ILE A O 1
ATOM 826 N N . PHE A 1 103 ? 1.285 -2.879 6.651 1.00 97.31 103 PHE A N 1
ATOM 827 C CA . PHE A 1 103 ? 1.910 -4.131 7.055 1.00 97.31 103 PHE A CA 1
ATOM 828 C C . PHE A 1 103 ? 2.720 -4.726 5.903 1.00 97.31 103 PHE A C 1
ATOM 830 O O . PHE A 1 103 ? 2.568 -4.327 4.745 1.00 97.31 103 PHE A O 1
ATOM 837 N N . GLY A 1 104 ? 3.583 -5.683 6.237 1.00 96.56 104 GLY A N 1
ATOM 838 C CA . GLY A 1 104 ? 4.388 -6.430 5.282 1.00 96.56 104 GLY A CA 1
ATOM 839 C C . GLY A 1 104 ? 4.157 -7.932 5.368 1.00 96.56 104 GLY A C 1
ATOM 840 O O . GLY A 1 104 ? 4.202 -8.500 6.462 1.00 96.56 104 GLY A O 1
ATOM 841 N N . ALA A 1 105 ? 3.978 -8.575 4.216 1.00 94.88 105 ALA A N 1
ATOM 842 C CA . ALA A 1 105 ? 4.057 -10.028 4.070 1.00 94.88 105 ALA A CA 1
ATOM 843 C C . ALA A 1 105 ? 5.454 -10.424 3.569 1.00 94.88 105 ALA A C 1
ATOM 845 O O . ALA A 1 105 ? 5.964 -9.832 2.621 1.00 94.88 105 ALA A O 1
ATOM 846 N N . ILE A 1 106 ? 6.088 -11.414 4.190 1.00 92.25 106 ILE A N 1
ATOM 847 C CA . ILE A 1 106 ? 7.433 -11.863 3.812 1.00 92.25 106 ILE A CA 1
ATOM 848 C C . ILE A 1 106 ? 7.348 -12.805 2.604 1.00 92.25 106 ILE A C 1
ATOM 850 O O . ILE A 1 106 ? 6.657 -13.823 2.641 1.00 92.25 106 ILE A O 1
ATOM 854 N N . GLY A 1 107 ? 8.111 -12.488 1.561 1.00 87.50 107 GLY A N 1
ATOM 855 C CA . GLY A 1 107 ? 8.422 -13.355 0.428 1.00 87.50 107 GLY A CA 1
ATOM 856 C C . GLY A 1 107 ? 9.912 -13.286 0.081 1.00 87.50 107 GLY A C 1
ATOM 857 O O . GLY A 1 107 ? 10.765 -13.370 0.961 1.00 87.50 107 GLY A O 1
ATOM 858 N N . ASP A 1 108 ? 10.227 -13.142 -1.205 1.00 84.75 108 ASP A N 1
ATOM 859 C CA . ASP A 1 108 ? 11.554 -12.735 -1.700 1.00 84.75 108 ASP A CA 1
ATOM 860 C C . ASP A 1 108 ? 11.906 -11.283 -1.329 1.00 84.75 108 ASP A C 1
ATOM 862 O O . ASP A 1 108 ? 13.084 -10.955 -1.211 1.00 84.75 108 ASP A O 1
ATOM 866 N N . ASP A 1 109 ? 10.890 -10.453 -1.086 1.00 87.88 109 ASP A N 1
ATOM 867 C CA . ASP A 1 109 ? 10.972 -9.128 -0.464 1.00 87.88 109 ASP A CA 1
ATOM 868 C C . ASP A 1 109 ? 9.879 -9.001 0.624 1.00 87.88 109 ASP A C 1
ATOM 870 O O . ASP A 1 109 ? 9.099 -9.933 0.852 1.00 87.88 109 ASP A O 1
ATOM 874 N N . ILE A 1 110 ? 9.796 -7.864 1.314 1.00 93.06 110 ILE A N 1
ATOM 875 C CA . ILE A 1 110 ? 8.708 -7.555 2.246 1.00 93.06 110 ILE A CA 1
ATOM 876 C C . ILE A 1 110 ? 7.596 -6.821 1.492 1.00 93.06 110 ILE A C 1
ATOM 878 O O . ILE A 1 110 ? 7.661 -5.618 1.245 1.00 93.06 110 ILE A O 1
ATOM 882 N N . TYR A 1 111 ? 6.541 -7.552 1.157 1.00 93.62 111 TYR A N 1
ATOM 883 C CA . TYR A 1 111 ? 5.434 -7.097 0.330 1.00 93.62 111 TYR A CA 1
ATOM 884 C C . TYR A 1 111 ? 4.480 -6.146 1.075 1.00 93.62 111 TYR A C 1
ATOM 886 O O . TYR A 1 111 ? 3.815 -6.583 2.016 1.00 93.62 111 TYR A O 1
ATOM 894 N N . PRO A 1 112 ? 4.365 -4.869 0.656 1.00 95.81 112 PRO A N 1
ATOM 895 C CA . PRO A 1 112 ? 3.598 -3.844 1.355 1.00 95.81 112 PRO A CA 1
ATOM 896 C C . PRO A 1 112 ? 2.094 -3.950 1.093 1.00 95.81 112 PRO A C 1
ATOM 898 O O . PRO A 1 112 ? 1.635 -3.820 -0.045 1.00 95.81 112 PRO A O 1
ATOM 901 N N . TYR A 1 113 ? 1.312 -4.050 2.161 1.00 97.00 113 TYR A N 1
ATOM 902 C CA . TYR A 1 113 ? -0.141 -3.917 2.124 1.00 97.00 113 TYR A CA 1
ATOM 903 C C . TYR A 1 113 ? -0.580 -2.769 3.021 1.00 97.00 113 TYR A C 1
ATOM 905 O O . TYR A 1 113 ? -0.130 -2.650 4.159 1.00 97.00 113 TYR A O 1
ATOM 913 N N . ILE A 1 114 ? -1.483 -1.933 2.519 1.00 96.38 114 ILE A N 1
ATOM 914 C CA . ILE A 1 114 ? -2.168 -0.928 3.327 1.00 96.38 114 ILE A CA 1
ATOM 915 C C . ILE A 1 114 ? -3.577 -1.411 3.641 1.00 96.38 114 ILE A C 1
ATOM 917 O O . ILE A 1 114 ? -4.308 -1.851 2.755 1.00 96.38 114 ILE A O 1
ATOM 921 N N . TYR A 1 115 ? -3.953 -1.318 4.907 1.00 97.44 115 TYR A N 1
ATOM 922 C CA . TYR A 1 115 ? -5.271 -1.675 5.405 1.00 97.44 115 TYR A CA 1
ATOM 923 C C . TYR A 1 115 ? -5.954 -0.425 5.935 1.00 97.44 115 TYR A C 1
ATOM 925 O O . TYR A 1 115 ? -5.322 0.418 6.580 1.00 97.44 115 TYR A O 1
ATOM 933 N N . SER A 1 116 ? -7.247 -0.311 5.657 1.00 96.81 116 SER A N 1
ATOM 934 C CA . SER A 1 116 ? -8.107 0.695 6.263 1.00 96.81 116 SER A CA 1
ATOM 935 C C . SER A 1 116 ? -8.914 0.087 7.401 1.00 96.81 116 SER A C 1
ATOM 937 O O . SER A 1 116 ? -9.346 -1.062 7.322 1.00 96.81 116 SER A O 1
ATOM 939 N N . TYR A 1 117 ? -9.131 0.862 8.457 1.00 96.69 117 TYR A N 1
ATOM 940 C CA . TYR A 1 117 ? -9.835 0.428 9.659 1.00 96.69 117 TYR A CA 1
ATOM 941 C C . TYR A 1 117 ? -10.929 1.417 10.037 1.00 96.69 117 TYR A C 1
ATOM 943 O O . TYR A 1 117 ? -10.784 2.619 9.819 1.00 96.69 117 TYR A O 1
ATOM 951 N N . ASP A 1 118 ? -12.008 0.922 10.637 1.00 94.31 118 ASP A N 1
ATOM 952 C CA . ASP A 1 118 ? -12.962 1.781 11.331 1.00 94.31 118 ASP A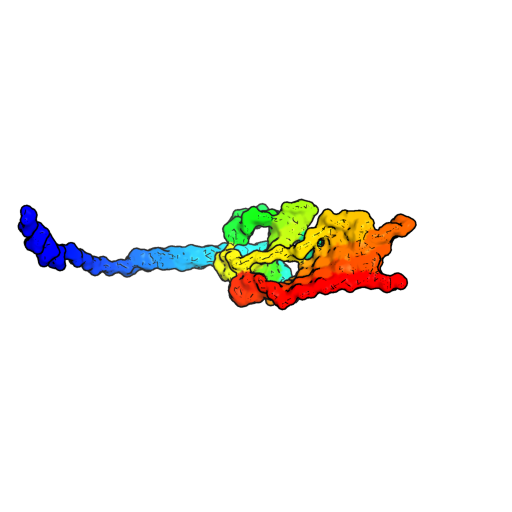 CA 1
ATOM 953 C C . ASP A 1 118 ? -12.433 2.204 12.713 1.00 94.31 118 ASP A C 1
ATOM 955 O O . ASP A 1 118 ? -11.393 1.741 13.188 1.00 94.31 118 ASP A O 1
ATOM 959 N N . CYS A 1 119 ? -13.184 3.065 13.400 1.00 90.94 119 CYS A N 1
ATOM 960 C CA . CYS A 1 119 ? -12.816 3.549 14.730 1.00 90.94 119 CYS A CA 1
ATOM 961 C C . CYS A 1 119 ? -12.742 2.452 15.811 1.00 90.94 119 CYS A C 1
ATOM 963 O O . CYS A 1 119 ? -12.180 2.698 16.877 1.00 90.94 119 CYS A O 1
ATOM 965 N N . ASN A 1 120 ? -13.284 1.259 15.551 1.00 91.62 120 ASN A N 1
ATOM 966 C CA . ASN A 1 120 ? -13.275 0.115 16.461 1.00 91.62 120 ASN A CA 1
ATOM 967 C C . ASN A 1 120 ? -12.173 -0.899 16.108 1.00 91.62 120 ASN A C 1
ATOM 969 O O . ASN A 1 120 ? -12.112 -1.970 16.716 1.00 91.62 120 ASN A O 1
ATOM 973 N N . GLY A 1 121 ? -11.332 -0.609 15.111 1.00 93.88 121 GLY A N 1
ATOM 974 C CA . GLY A 1 121 ? -10.286 -1.515 14.650 1.00 93.88 121 GLY A CA 1
ATOM 975 C C . GLY A 1 121 ? -10.797 -2.684 13.813 1.00 93.88 121 GLY A C 1
ATOM 976 O O . GLY A 1 121 ? -10.119 -3.704 13.721 1.00 93.88 121 GLY A O 1
ATOM 977 N N . ASN A 1 122 ? -11.985 -2.587 13.211 1.00 95.50 122 ASN A N 1
ATOM 978 C CA . ASN A 1 122 ? -12.394 -3.539 12.179 1.00 95.50 122 ASN A CA 1
ATOM 979 C C . ASN A 1 122 ? -11.750 -3.152 10.849 1.00 95.50 122 ASN A C 1
ATOM 981 O O . ASN A 1 122 ? -11.836 -1.994 10.444 1.00 95.50 122 ASN A O 1
ATOM 985 N N . ILE A 1 123 ? -11.167 -4.126 10.150 1.00 97.12 123 ILE A N 1
ATOM 986 C CA . ILE A 1 123 ? -10.658 -3.927 8.791 1.00 97.12 123 ILE A CA 1
ATOM 987 C C . ILE A 1 123 ? -11.835 -3.591 7.871 1.00 97.12 123 ILE A C 1
ATOM 989 O O . ILE A 1 123 ? -12.795 -4.357 7.752 1.00 97.12 123 ILE A O 1
ATOM 993 N N . LEU A 1 124 ? -11.751 -2.438 7.218 1.00 96.88 124 LEU A N 1
ATOM 994 C CA . LEU A 1 124 ? -12.689 -2.003 6.197 1.00 96.88 124 LEU A CA 1
ATOM 995 C C . LEU A 1 124 ? -12.264 -2.551 4.841 1.00 96.88 124 LEU A C 1
ATOM 997 O O . LEU A 1 124 ? -13.095 -3.126 4.146 1.00 96.88 124 LEU A O 1
ATOM 1001 N N . ASP A 1 125 ? -11.007 -2.386 4.448 1.00 97.75 125 ASP A N 1
ATOM 1002 C CA . ASP A 1 125 ? -10.495 -2.813 3.145 1.00 97.75 125 ASP A CA 1
ATOM 1003 C C . ASP A 1 125 ? -8.978 -3.005 3.190 1.00 97.75 125 ASP A C 1
ATOM 1005 O O . ASP A 1 125 ? -8.316 -2.585 4.144 1.00 97.75 125 ASP A O 1
ATOM 1009 N N . SER A 1 126 ? -8.418 -3.600 2.140 1.00 97.19 126 SER A N 1
ATOM 1010 C CA . SER A 1 126 ? -6.971 -3.722 1.975 1.00 97.19 126 SER A CA 1
ATOM 1011 C C . SER A 1 126 ? -6.544 -3.458 0.540 1.00 97.19 126 SER A C 1
ATOM 1013 O O . SER A 1 126 ? -7.318 -3.598 -0.410 1.00 97.19 126 SER A O 1
ATOM 1015 N N . PHE A 1 127 ? -5.294 -3.039 0.374 1.00 96.75 127 PHE A N 1
ATOM 1016 C CA . PHE A 1 127 ? -4.733 -2.764 -0.935 1.00 96.75 127 PHE A CA 1
ATOM 1017 C C . PHE A 1 127 ? -3.244 -3.091 -0.984 1.00 96.75 127 PHE A C 1
ATOM 1019 O O . PHE A 1 127 ? -2.466 -2.672 -0.125 1.00 96.75 127 PHE A O 1
ATOM 1026 N N . PHE A 1 128 ? -2.852 -3.834 -2.017 1.00 95.69 128 PHE A N 1
ATOM 1027 C CA . PHE A 1 128 ? -1.459 -4.174 -2.268 1.00 95.69 128 PHE A CA 1
ATOM 1028 C C . PHE A 1 128 ? -0.743 -2.986 -2.920 1.00 95.69 128 PHE A C 1
ATOM 1030 O O . PHE A 1 128 ? -1.179 -2.483 -3.955 1.00 95.69 128 PHE A O 1
ATOM 1037 N N . LEU A 1 129 ? 0.348 -2.514 -2.314 1.00 94.94 129 LEU A N 1
ATOM 1038 C CA . LEU A 1 129 ? 1.048 -1.291 -2.730 1.00 94.94 129 LEU A CA 1
ATOM 1039 C C . LEU A 1 129 ? 2.101 -1.531 -3.827 1.00 94.94 129 LEU A C 1
ATOM 1041 O O . LEU A 1 129 ? 2.999 -0.717 -4.016 1.00 94.94 129 LEU A O 1
ATOM 1045 N N . ILE A 1 130 ? 1.991 -2.630 -4.566 1.00 89.50 130 ILE A N 1
ATOM 1046 C CA . ILE A 1 130 ? 2.849 -2.961 -5.704 1.00 89.50 130 ILE A CA 1
ATOM 1047 C C . ILE A 1 130 ? 1.940 -3.415 -6.848 1.00 89.50 130 ILE A C 1
ATOM 1049 O O . ILE A 1 130 ? 1.004 -4.182 -6.623 1.00 89.50 130 ILE A O 1
ATOM 1053 N N . ILE A 1 131 ? 2.187 -2.948 -8.077 1.00 84.88 131 ILE A N 1
ATOM 1054 C CA . ILE A 1 131 ? 1.456 -3.458 -9.252 1.00 84.88 131 ILE A CA 1
ATOM 1055 C C . ILE A 1 131 ? 2.135 -4.747 -9.747 1.00 84.88 131 ILE A C 1
ATOM 1057 O O . ILE A 1 131 ? 1.448 -5.734 -10.006 1.00 84.88 131 ILE A O 1
ATOM 1061 N N . SER A 1 132 ? 3.468 -4.751 -9.832 1.00 82.94 132 SER A N 1
ATOM 1062 C CA . SER A 1 132 ? 4.293 -5.883 -10.263 1.00 82.94 132 SER A CA 1
ATOM 1063 C C . SER A 1 132 ? 5.534 -6.018 -9.372 1.00 82.94 132 SER A C 1
ATOM 1065 O O . SER A 1 132 ? 6.191 -5.018 -9.077 1.00 82.94 132 SER A O 1
ATOM 1067 N N . PRO A 1 133 ? 5.890 -7.242 -8.951 1.00 78.19 133 PRO A N 1
ATOM 1068 C CA . PRO A 1 133 ? 7.038 -7.473 -8.081 1.00 78.19 133 PRO A CA 1
ATOM 1069 C C . PRO A 1 133 ? 8.357 -7.092 -8.766 1.00 78.19 133 PRO A C 1
ATOM 1071 O O . PRO A 1 133 ? 8.515 -7.242 -9.980 1.00 78.19 133 PRO A O 1
ATOM 1074 N N . CYS A 1 134 ? 9.333 -6.648 -7.974 1.00 85.06 134 CYS A N 1
ATOM 1075 C CA . CYS A 1 134 ? 10.657 -6.286 -8.483 1.00 85.06 134 CYS A CA 1
ATOM 1076 C C . CYS A 1 134 ? 11.624 -7.473 -8.627 1.00 85.06 134 CYS A C 1
ATOM 1078 O O . CYS A 1 134 ? 12.674 -7.319 -9.248 1.00 85.06 134 CYS A O 1
ATOM 1080 N N . GLY A 1 135 ? 11.275 -8.662 -8.123 1.00 75.31 135 GLY A N 1
ATOM 1081 C CA . GLY A 1 135 ? 12.116 -9.870 -8.159 1.00 75.31 135 GLY A CA 1
ATOM 1082 C C . GLY A 1 135 ? 12.361 -10.490 -9.548 1.00 75.31 135 GLY A C 1
ATOM 1083 O O . GLY A 1 135 ? 12.914 -11.580 -9.640 1.00 75.31 135 GLY A O 1
ATOM 1084 N N . GLY A 1 136 ? 11.958 -9.827 -10.636 1.00 75.94 136 GLY A N 1
ATOM 1085 C CA . GLY A 1 136 ? 12.006 -10.349 -12.009 1.00 75.94 136 GLY A CA 1
ATOM 1086 C C . GLY A 1 136 ? 13.069 -9.727 -12.917 1.00 75.94 136 GLY A C 1
ATOM 1087 O O . GLY A 1 136 ? 12.902 -9.773 -14.131 1.00 75.94 136 GLY A O 1
ATOM 1088 N N . ALA A 1 137 ? 14.106 -9.088 -12.370 1.00 83.69 137 ALA A N 1
ATOM 1089 C CA . ALA A 1 137 ? 15.187 -8.546 -13.194 1.00 83.69 137 ALA A CA 1
ATOM 1090 C C . ALA A 1 137 ? 15.965 -9.678 -13.887 1.00 83.69 137 ALA A C 1
ATOM 1092 O O . ALA A 1 137 ? 16.429 -10.611 -13.230 1.00 83.69 137 ALA A O 1
ATOM 1093 N N . ASP A 1 138 ? 16.129 -9.577 -15.204 1.00 86.88 138 ASP A N 1
ATOM 1094 C CA . ASP A 1 138 ? 16.828 -10.563 -16.025 1.00 86.88 138 ASP A CA 1
ATOM 1095 C C . ASP A 1 138 ? 17.716 -9.899 -17.091 1.00 86.88 138 ASP A C 1
ATOM 1097 O O . ASP A 1 138 ? 17.961 -8.691 -17.084 1.00 86.88 138 ASP A O 1
ATOM 1101 N N . GLU A 1 139 ? 18.242 -10.704 -18.014 1.00 84.38 139 GLU A N 1
ATOM 1102 C CA . GLU A 1 139 ? 19.139 -10.245 -19.078 1.00 84.38 139 GLU A CA 1
ATOM 1103 C C . GLU A 1 139 ? 18.457 -9.362 -20.144 1.00 84.38 139 GLU A C 1
ATOM 1105 O O . GLU A 1 139 ? 19.140 -8.780 -20.992 1.00 84.38 139 GLU A O 1
ATOM 1110 N N . TYR A 1 140 ? 17.128 -9.221 -20.092 1.00 88.94 140 TYR A N 1
ATOM 1111 C CA . TYR A 1 140 ? 16.334 -8.437 -21.038 1.00 88.94 140 TYR A CA 1
ATOM 1112 C C . TYR A 1 140 ? 15.552 -7.305 -20.379 1.00 88.94 140 TYR A C 1
ATOM 1114 O O . TYR A 1 140 ? 15.112 -6.392 -21.084 1.00 88.94 140 TYR A O 1
ATOM 1122 N N . SER A 1 141 ? 15.351 -7.339 -19.062 1.00 91.00 141 SER A N 1
ATOM 1123 C CA . SER A 1 141 ? 14.431 -6.434 -18.389 1.00 91.00 141 SER A CA 1
ATOM 1124 C C . SER A 1 141 ? 14.807 -6.101 -16.947 1.00 91.00 141 SER A C 1
ATOM 1126 O O . SER A 1 141 ? 15.321 -6.923 -16.195 1.00 91.00 141 SER A O 1
ATOM 1128 N N . ILE A 1 142 ? 14.510 -4.863 -16.548 1.00 91.19 142 ILE A N 1
ATOM 1129 C CA . ILE A 1 142 ? 14.675 -4.371 -15.177 1.00 91.19 142 ILE A CA 1
ATOM 1130 C C . ILE A 1 142 ? 13.324 -3.814 -14.698 1.00 91.19 142 ILE A C 1
ATOM 1132 O O . ILE A 1 142 ? 12.937 -2.720 -15.133 1.00 91.19 142 ILE A O 1
ATOM 1136 N N . PRO A 1 143 ? 12.588 -4.536 -13.833 1.00 92.50 143 PRO A N 1
ATOM 1137 C CA . PRO A 1 143 ? 11.369 -4.038 -13.212 1.00 92.50 143 PRO A CA 1
ATOM 1138 C C . PRO A 1 143 ? 11.676 -3.103 -12.032 1.00 92.50 143 PRO A C 1
ATOM 1140 O O . PRO A 1 143 ? 12.643 -3.288 -11.298 1.00 92.50 143 PRO A O 1
ATOM 1143 N N . ASN A 1 144 ? 10.833 -2.094 -11.837 1.00 92.75 144 ASN A N 1
ATOM 1144 C CA . ASN A 1 144 ? 10.786 -1.251 -10.648 1.00 92.75 144 ASN A CA 1
ATOM 1145 C C . ASN A 1 144 ? 9.326 -0.973 -10.295 1.00 92.75 144 ASN A C 1
ATOM 1147 O O . ASN A 1 144 ? 8.502 -0.774 -11.185 1.00 92.75 144 ASN A O 1
ATOM 1151 N N . SER A 1 145 ? 9.028 -0.881 -9.003 1.00 94.25 145 SER A N 1
ATOM 1152 C CA . SER A 1 145 ? 7.704 -0.515 -8.506 1.00 94.25 145 SER A CA 1
ATOM 1153 C C . SER A 1 145 ? 7.824 0.500 -7.383 1.00 94.25 145 SER A C 1
ATOM 1155 O O . SER A 1 145 ? 8.644 0.346 -6.479 1.00 94.25 145 SER A O 1
ATOM 1157 N N . TYR A 1 146 ? 7.014 1.550 -7.444 1.00 95.25 146 TYR A N 1
ATOM 1158 C CA . TYR A 1 146 ? 6.951 2.596 -6.438 1.00 95.25 146 TYR A CA 1
ATOM 1159 C C . TYR A 1 146 ? 5.515 2.833 -5.992 1.00 95.25 146 TYR A C 1
ATOM 1161 O O . TYR A 1 146 ? 4.636 3.046 -6.826 1.00 95.25 146 TYR A O 1
ATOM 1169 N N . ALA A 1 147 ? 5.301 2.940 -4.683 1.00 95.69 147 ALA A N 1
ATOM 1170 C CA . ALA A 1 147 ? 4.082 3.511 -4.123 1.00 95.69 147 ALA A CA 1
ATOM 1171 C C . ALA A 1 147 ? 4.373 4.861 -3.475 1.00 95.69 147 ALA A C 1
ATOM 1173 O O . ALA A 1 147 ? 5.299 5.006 -2.676 1.00 95.69 147 ALA A O 1
ATOM 1174 N N . PHE A 1 148 ? 3.548 5.849 -3.805 1.00 95.12 148 PHE A N 1
ATOM 1175 C CA . PHE A 1 148 ? 3.573 7.181 -3.218 1.00 95.12 148 PHE A CA 1
ATOM 1176 C C . PHE A 1 148 ? 2.256 7.440 -2.504 1.00 95.12 148 PHE A C 1
ATOM 1178 O O . PHE A 1 148 ? 1.217 7.554 -3.153 1.00 95.12 148 PHE A O 1
ATOM 1185 N N . ILE A 1 149 ? 2.303 7.599 -1.188 1.00 93.38 149 ILE A N 1
ATOM 1186 C CA . ILE A 1 149 ? 1.147 7.995 -0.381 1.00 93.38 149 ILE A CA 1
ATOM 1187 C C . ILE A 1 149 ? 1.325 9.478 -0.085 1.00 93.38 149 ILE A C 1
ATOM 1189 O O . ILE A 1 149 ? 2.194 9.836 0.704 1.00 93.38 149 ILE A O 1
ATOM 1193 N N . LYS A 1 150 ? 0.598 10.348 -0.794 1.00 86.50 150 LYS A N 1
ATOM 1194 C CA . LYS A 1 150 ? 0.890 11.797 -0.834 1.00 86.50 150 LYS A CA 1
ATOM 1195 C C . LYS A 1 150 ? 0.121 12.593 0.205 1.00 86.50 150 LYS A C 1
ATOM 1197 O O . LYS A 1 150 ? 0.718 13.358 0.947 1.00 86.50 150 LYS A O 1
ATOM 1202 N N . ASN A 1 151 ? -1.192 12.412 0.217 1.00 80.81 151 ASN A N 1
ATOM 1203 C CA . ASN A 1 151 ? -2.134 13.021 1.145 1.00 80.81 151 ASN A CA 1
ATOM 1204 C C . ASN A 1 151 ? -3.018 11.910 1.708 1.00 80.81 151 ASN A C 1
ATOM 1206 O O . ASN A 1 151 ? -3.018 10.794 1.182 1.00 80.81 151 ASN A O 1
ATOM 1210 N N . VAL A 1 152 ? -3.795 12.215 2.746 1.00 76.56 152 VAL A N 1
ATOM 1211 C CA . VAL A 1 152 ? -4.687 11.234 3.368 1.00 76.56 152 VAL A CA 1
ATOM 1212 C C . VAL A 1 152 ? -5.605 10.595 2.323 1.00 76.56 152 VAL A C 1
ATOM 1214 O O . VAL A 1 152 ? -6.442 11.263 1.711 1.00 76.56 152 VAL A O 1
ATOM 1217 N N . GLY A 1 153 ? -5.419 9.291 2.119 1.00 78.81 153 GLY A N 1
ATOM 1218 C CA . GLY A 1 153 ? -6.197 8.495 1.179 1.00 78.81 153 GLY A CA 1
ATOM 1219 C C . GLY A 1 153 ? -5.852 8.689 -0.300 1.00 78.81 153 GLY A C 1
ATOM 1220 O O . GLY A 1 153 ? -6.596 8.177 -1.124 1.00 78.81 153 GLY A O 1
ATOM 1221 N N . GLU A 1 154 ? -4.777 9.392 -0.672 1.00 93.19 154 GLU A N 1
ATOM 1222 C CA . GLU A 1 154 ? -4.325 9.525 -2.068 1.00 93.19 154 GLU A CA 1
ATOM 1223 C C . GLU A 1 154 ? -3.033 8.740 -2.303 1.00 93.19 154 GLU A C 1
ATOM 1225 O O . GLU A 1 154 ? -1.964 9.097 -1.794 1.00 93.19 154 GLU A O 1
ATOM 1230 N N . ILE A 1 155 ? -3.129 7.690 -3.121 1.00 95.81 155 ILE A N 1
ATOM 1231 C CA . ILE A 1 155 ? -2.028 6.767 -3.400 1.00 95.81 155 ILE A CA 1
ATOM 1232 C C . ILE A 1 155 ? -1.759 6.763 -4.905 1.00 95.81 155 ILE A C 1
ATOM 1234 O O . ILE A 1 155 ? -2.670 6.672 -5.725 1.00 95.81 155 ILE A O 1
ATOM 1238 N N . THR A 1 156 ? -0.496 6.887 -5.296 1.00 96.69 156 THR A N 1
ATOM 1239 C CA . THR A 1 156 ? -0.053 6.701 -6.681 1.00 96.69 156 THR A CA 1
ATOM 1240 C C . THR A 1 156 ? 0.904 5.523 -6.728 1.00 96.69 156 THR A C 1
ATOM 1242 O O . THR A 1 156 ? 1.958 5.580 -6.102 1.00 96.69 156 THR A O 1
ATOM 1245 N N . LEU A 1 157 ? 0.556 4.490 -7.486 1.00 97.19 157 LEU A N 1
ATOM 1246 C CA . LEU A 1 157 ? 1.466 3.408 -7.833 1.00 97.19 157 LEU A CA 1
ATOM 1247 C C . LEU A 1 157 ? 2.105 3.706 -9.190 1.00 97.19 157 LEU A C 1
ATOM 1249 O O . LEU A 1 157 ? 1.415 4.129 -10.122 1.00 97.19 157 LEU A O 1
ATOM 1253 N N . ILE A 1 158 ? 3.412 3.509 -9.294 1.00 96.38 158 ILE A N 1
ATOM 1254 C CA . ILE A 1 158 ? 4.177 3.650 -10.529 1.00 96.38 158 ILE A CA 1
ATOM 1255 C C . ILE A 1 158 ? 5.045 2.417 -10.684 1.00 96.38 158 ILE A C 1
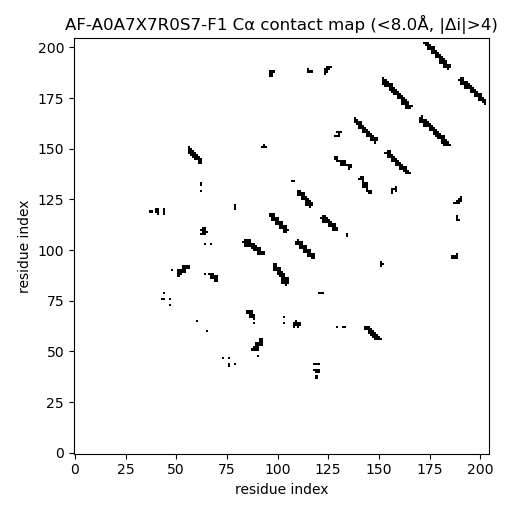ATOM 1257 O O . ILE A 1 158 ? 6.004 2.235 -9.940 1.00 96.38 158 ILE A O 1
ATOM 1261 N N . ASP A 1 159 ? 4.750 1.640 -11.709 1.00 94.06 159 ASP A N 1
ATOM 1262 C CA . ASP A 1 159 ? 5.585 0.538 -12.145 1.00 94.06 159 ASP A CA 1
ATOM 1263 C C . ASP A 1 159 ? 6.313 0.908 -13.419 1.00 94.06 159 ASP A C 1
ATOM 1265 O O . ASP A 1 159 ? 5.739 1.530 -14.317 1.00 94.06 159 ASP A O 1
ATOM 1269 N N . SER A 1 160 ? 7.561 0.477 -13.525 1.00 93.81 160 SER A N 1
ATOM 1270 C CA . SER A 1 160 ? 8.297 0.523 -14.772 1.00 93.81 160 SER A CA 1
ATOM 1271 C C . SER A 1 160 ? 8.987 -0.797 -15.075 1.00 93.81 160 SER A C 1
ATOM 1273 O O . SER A 1 160 ? 9.508 -1.471 -14.194 1.00 93.81 160 SER A O 1
ATOM 1275 N N . THR A 1 161 ? 9.018 -1.158 -16.351 1.00 93.88 161 THR A N 1
ATOM 1276 C CA . THR A 1 161 ? 9.833 -2.260 -16.860 1.00 93.88 161 THR A CA 1
ATOM 1277 C C . THR A 1 161 ? 10.686 -1.713 -17.985 1.00 93.88 161 THR A C 1
ATOM 1279 O O . THR A 1 161 ? 10.178 -1.361 -19.053 1.00 93.88 161 THR A O 1
ATOM 1282 N N . SER A 1 162 ? 11.984 -1.599 -17.727 1.00 93.56 162 SER A N 1
ATOM 1283 C CA . SER A 1 162 ? 12.959 -1.173 -18.728 1.00 93.56 162 SER A CA 1
ATOM 1284 C C . SER A 1 162 ? 13.467 -2.386 -19.484 1.00 93.56 162 SER A C 1
ATOM 1286 O O . SER A 1 162 ? 14.086 -3.252 -18.880 1.00 93.56 162 SER A O 1
ATOM 1288 N N . SER A 1 163 ? 13.233 -2.440 -20.791 1.00 93.38 163 SER A N 1
ATOM 1289 C CA . SER A 1 163 ? 13.884 -3.389 -21.687 1.00 93.38 163 SER A CA 1
ATOM 1290 C C . SER A 1 163 ? 15.317 -2.943 -21.938 1.00 93.38 163 SER A C 1
ATOM 1292 O O . SER A 1 163 ? 15.556 -1.786 -22.299 1.00 93.38 163 SER A O 1
ATOM 1294 N N . ILE A 1 164 ? 16.264 -3.856 -21.767 1.00 93.50 164 ILE A N 1
ATOM 1295 C CA . ILE A 1 164 ? 17.691 -3.577 -21.889 1.00 93.50 164 ILE A CA 1
ATOM 1296 C C . ILE A 1 164 ? 18.329 -4.397 -23.006 1.00 93.50 164 ILE A C 1
ATOM 1298 O O . ILE A 1 164 ? 17.853 -5.467 -23.385 1.00 93.50 164 ILE A O 1
ATOM 1302 N N . LYS A 1 165 ? 19.429 -3.876 -23.544 1.00 91.62 165 LYS A N 1
ATOM 1303 C CA . LYS A 1 165 ? 20.300 -4.579 -24.484 1.00 91.62 165 LYS A CA 1
ATOM 1304 C C . LYS A 1 165 ? 21.735 -4.467 -23.999 1.00 91.62 165 LYS A C 1
ATOM 1306 O O . LYS A 1 165 ? 22.227 -3.362 -23.794 1.00 91.62 165 LYS A O 1
ATOM 1311 N N . TYR A 1 166 ? 22.414 -5.599 -23.866 1.00 88.62 166 TYR A N 1
ATOM 1312 C CA . TYR A 1 166 ? 23.827 -5.620 -23.504 1.00 88.62 166 TYR A CA 1
ATOM 1313 C C . TYR A 1 166 ? 24.730 -5.299 -24.703 1.00 88.62 166 TYR A C 1
ATOM 1315 O O . TYR A 1 166 ? 24.611 -5.893 -25.778 1.00 88.62 166 TYR A O 1
ATOM 1323 N N . THR A 1 167 ? 25.671 -4.382 -24.491 1.00 85.81 167 THR A N 1
ATOM 1324 C CA . THR A 1 167 ? 26.723 -3.971 -25.427 1.00 85.81 167 THR A CA 1
ATOM 1325 C C . THR A 1 167 ? 28.029 -3.793 -24.651 1.00 85.81 167 THR A C 1
ATOM 1327 O O . THR A 1 167 ? 28.114 -2.987 -23.729 1.00 85.81 167 THR A O 1
ATOM 1330 N N . ASN A 1 168 ? 29.070 -4.555 -25.012 1.00 80.62 168 ASN A N 1
ATOM 1331 C CA . ASN A 1 168 ? 30.434 -4.417 -24.472 1.00 80.62 168 ASN A CA 1
ATOM 1332 C C . ASN A 1 168 ? 30.510 -4.289 -22.930 1.00 80.62 168 ASN A C 1
ATOM 1334 O O . ASN A 1 168 ? 31.117 -3.355 -22.414 1.00 80.62 168 ASN A O 1
ATOM 1338 N N . ASN A 1 169 ? 29.894 -5.225 -22.195 1.00 82.75 169 ASN A N 1
ATOM 1339 C CA . ASN A 1 169 ? 29.820 -5.262 -20.719 1.00 82.75 169 ASN A CA 1
ATOM 1340 C C . ASN A 1 169 ? 29.041 -4.112 -20.053 1.00 82.75 169 ASN A C 1
ATOM 1342 O O . ASN A 1 169 ? 29.043 -3.995 -18.829 1.00 82.75 169 ASN A O 1
ATOM 1346 N N . THR A 1 170 ? 28.345 -3.294 -20.834 1.00 86.25 170 THR A N 1
ATOM 1347 C CA . THR A 1 170 ? 27.347 -2.331 -20.360 1.00 86.25 170 THR A CA 1
ATOM 1348 C C . THR A 1 170 ? 25.973 -2.713 -20.899 1.00 86.25 170 THR A C 1
ATOM 1350 O O . THR A 1 170 ? 25.868 -3.587 -21.761 1.00 86.25 170 THR A O 1
ATOM 1353 N N . TYR A 1 171 ? 24.915 -2.098 -20.380 1.00 86.62 171 TYR A N 1
ATOM 1354 C CA . TYR A 1 171 ? 23.586 -2.219 -20.962 1.00 86.62 171 TYR A CA 1
ATOM 1355 C C . TYR A 1 171 ? 23.052 -0.841 -21.332 1.00 86.62 171 TYR A C 1
ATOM 1357 O O . TYR A 1 171 ? 23.319 0.155 -20.660 1.00 86.62 171 TYR A O 1
ATOM 1365 N N . GLU A 1 172 ? 22.269 -0.812 -22.399 1.00 91.25 172 GLU A N 1
ATOM 1366 C CA . GLU A 1 172 ? 21.499 0.346 -22.828 1.00 91.25 172 GLU A CA 1
ATOM 1367 C C . GLU A 1 172 ? 20.018 0.061 -22.585 1.00 91.25 172 GLU A C 1
ATOM 1369 O O . GLU A 1 172 ? 19.543 -1.052 -22.831 1.00 91.25 172 GLU A O 1
ATOM 1374 N N . ILE A 1 173 ? 19.277 1.063 -22.111 1.00 91.25 173 ILE A N 1
ATOM 1375 C CA . ILE A 1 173 ? 17.818 0.982 -22.024 1.00 91.25 173 ILE A CA 1
ATOM 1376 C C . ILE A 1 173 ? 17.265 1.233 -23.426 1.00 91.25 173 ILE A C 1
ATOM 1378 O O . ILE A 1 173 ? 17.446 2.308 -23.987 1.00 91.25 173 ILE A O 1
ATOM 1382 N N . VAL A 1 174 ? 16.583 0.241 -23.990 1.00 93.25 174 VAL A N 1
ATOM 1383 C CA . VAL A 1 174 ? 15.959 0.327 -25.319 1.00 93.25 174 VAL A CA 1
ATOM 1384 C C . VAL A 1 174 ? 14.608 1.033 -25.220 1.00 93.25 174 VAL A C 1
ATOM 1386 O O . VAL A 1 174 ? 14.283 1.930 -26.002 1.00 93.25 174 VAL A O 1
ATOM 1389 N N . SER A 1 175 ? 13.820 0.637 -24.227 1.00 94.06 175 SER A N 1
ATOM 1390 C CA . SER A 1 175 ? 12.486 1.166 -23.970 1.00 94.06 175 SER A CA 1
ATOM 1391 C C . SER A 1 175 ? 12.111 0.956 -22.514 1.00 94.06 175 SER A C 1
ATOM 1393 O O . SER A 1 175 ? 12.556 -0.002 -21.889 1.00 94.06 175 SER A O 1
ATOM 1395 N N . THR A 1 176 ? 11.232 1.798 -21.991 1.00 94.81 176 THR A N 1
ATOM 1396 C CA . THR A 1 176 ? 10.637 1.625 -20.669 1.00 94.81 176 THR A CA 1
ATOM 1397 C C . THR A 1 176 ? 9.125 1.672 -20.794 1.00 94.81 176 THR A C 1
ATOM 1399 O O . THR A 1 176 ? 8.556 2.677 -21.222 1.00 94.81 176 THR A O 1
ATOM 1402 N N . MET A 1 177 ? 8.469 0.588 -20.391 1.00 95.00 177 MET A N 1
ATOM 1403 C CA . MET A 1 177 ? 7.033 0.587 -20.140 1.00 95.00 177 MET A CA 1
ATOM 1404 C C . MET A 1 177 ? 6.790 1.158 -18.750 1.00 95.00 177 MET A C 1
ATOM 1406 O O . MET A 1 177 ? 7.427 0.719 -17.802 1.00 95.00 177 MET A O 1
ATOM 1410 N N . ILE A 1 178 ? 5.889 2.127 -18.625 1.00 96.31 178 ILE A N 1
ATOM 1411 C CA . ILE A 1 178 ? 5.514 2.760 -17.360 1.00 96.31 178 ILE A CA 1
ATOM 1412 C C . ILE A 1 178 ? 4.010 2.609 -17.177 1.00 96.31 178 ILE A C 1
ATOM 1414 O O . ILE A 1 178 ? 3.237 3.049 -18.030 1.00 96.31 178 ILE A O 1
ATOM 1418 N N . THR A 1 179 ? 3.597 2.028 -16.056 1.00 96.50 179 THR A N 1
ATOM 1419 C CA . THR A 1 179 ? 2.201 1.966 -15.624 1.00 96.50 179 THR A CA 1
ATOM 1420 C C . THR A 1 179 ? 2.023 2.839 -14.394 1.00 96.50 179 THR A C 1
ATOM 1422 O O . THR A 1 179 ? 2.647 2.605 -13.367 1.00 96.50 179 THR A O 1
ATOM 1425 N N . THR A 1 180 ? 1.130 3.818 -14.478 1.00 97.44 180 THR A N 1
ATOM 1426 C CA . THR A 1 180 ? 0.750 4.675 -13.356 1.00 97.44 180 THR A CA 1
ATOM 1427 C C . THR A 1 180 ? -0.693 4.385 -12.975 1.00 97.44 180 THR A C 1
ATOM 1429 O O . THR A 1 180 ? -1.592 4.551 -13.802 1.00 97.44 180 THR A O 1
ATOM 1432 N N . VAL A 1 181 ? -0.929 4.006 -11.722 1.00 97.56 181 VAL A N 1
ATOM 1433 C CA . VAL A 1 181 ? -2.267 3.798 -11.157 1.00 97.56 181 VAL A CA 1
ATOM 1434 C C . VAL A 1 181 ? -2.488 4.804 -10.033 1.00 97.56 181 VAL A C 1
ATOM 1436 O O . VAL A 1 181 ? -1.682 4.929 -9.117 1.00 97.56 181 VAL A O 1
ATOM 1439 N N . SER A 1 182 ? -3.576 5.560 -10.112 1.00 97.06 182 SER A N 1
ATOM 1440 C CA . SER A 1 182 ? -4.011 6.483 -9.064 1.00 97.06 182 SER A CA 1
ATOM 1441 C C . SER A 1 182 ? -5.162 5.856 -8.296 1.00 97.06 182 SER A C 1
ATOM 1443 O O .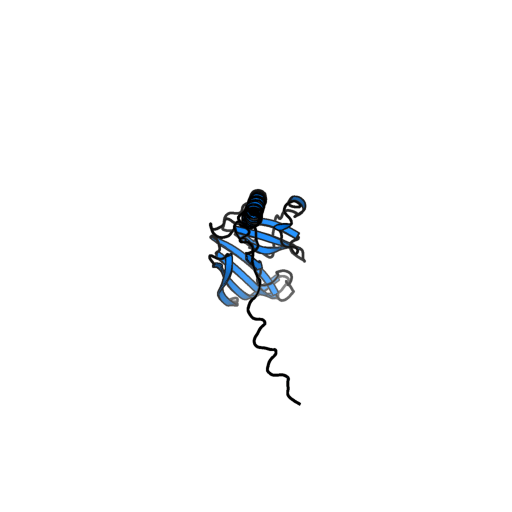 SER A 1 182 ? -6.196 5.537 -8.884 1.00 97.06 182 SER A O 1
ATOM 1445 N N . ILE A 1 183 ? -4.986 5.715 -6.990 1.00 96.69 183 ILE A N 1
ATOM 1446 C CA . ILE A 1 183 ? -5.954 5.150 -6.057 1.00 96.69 183 ILE A CA 1
ATOM 1447 C C . ILE A 1 183 ? -6.388 6.237 -5.078 1.00 96.69 183 ILE A C 1
ATOM 1449 O O . ILE A 1 183 ? -5.578 7.059 -4.636 1.00 96.69 183 ILE A O 1
ATOM 1453 N N . LYS A 1 184 ? -7.668 6.221 -4.714 1.00 94.75 184 LYS A N 1
ATOM 1454 C CA . LYS A 1 184 ? -8.212 7.039 -3.636 1.00 94.75 184 LYS A CA 1
ATOM 1455 C C . LYS A 1 184 ? -8.976 6.181 -2.637 1.00 94.75 184 LYS A C 1
ATOM 1457 O O . LYS A 1 184 ? -9.726 5.298 -3.042 1.00 94.75 184 LYS A O 1
ATOM 1462 N N . VAL A 1 185 ? -8.815 6.468 -1.353 1.00 94.44 185 VAL A N 1
ATOM 1463 C CA . VAL A 1 185 ? -9.626 5.887 -0.282 1.00 94.44 185 VAL A CA 1
ATOM 1464 C C . VAL A 1 185 ? -10.887 6.733 -0.116 1.00 94.44 185 VAL A C 1
ATOM 1466 O O . VAL A 1 185 ? -10.802 7.941 0.145 1.00 94.44 185 VAL A O 1
ATOM 1469 N N . ASP A 1 186 ? -12.050 6.118 -0.330 1.00 93.38 186 ASP A N 1
ATOM 1470 C CA . ASP A 1 186 ? -13.344 6.779 -0.156 1.00 93.38 186 ASP A CA 1
ATOM 1471 C C . ASP A 1 186 ? -13.694 6.977 1.329 1.00 93.38 186 ASP A C 1
ATOM 1473 O O . ASP A 1 186 ? -12.985 6.523 2.225 1.00 93.38 186 ASP A O 1
ATOM 1477 N N . ASP A 1 187 ? -14.773 7.707 1.614 1.00 91.94 187 ASP A N 1
ATOM 1478 C CA . ASP A 1 187 ? -15.123 8.055 2.996 1.00 91.94 187 ASP A CA 1
ATOM 1479 C C . ASP A 1 187 ? -15.568 6.839 3.835 1.00 91.94 187 ASP A C 1
ATOM 1481 O O . ASP A 1 187 ? -15.590 6.935 5.060 1.00 91.94 187 ASP A O 1
ATOM 1485 N N . ASN A 1 188 ? -15.838 5.688 3.199 1.00 94.12 188 ASN A N 1
ATOM 1486 C CA . ASN A 1 188 ? -16.105 4.405 3.858 1.00 94.12 188 ASN A CA 1
ATOM 1487 C C . ASN A 1 188 ? -14.835 3.545 4.004 1.00 94.12 188 ASN A C 1
ATOM 1489 O O . ASN A 1 188 ? -14.930 2.342 4.256 1.00 94.12 188 ASN A O 1
ATOM 1493 N N . GLY A 1 189 ? -13.655 4.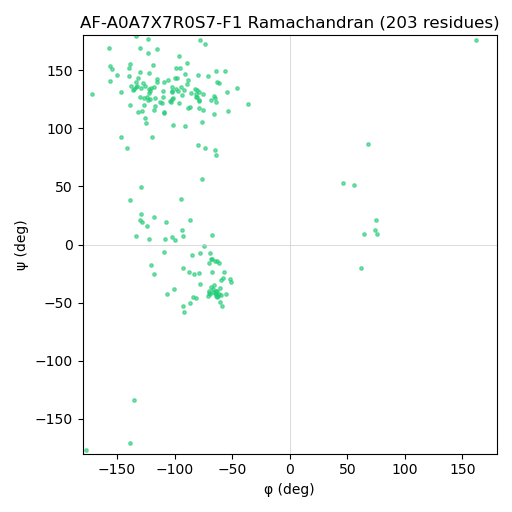129 3.776 1.00 94.19 189 GLY A N 1
ATOM 1494 C CA . GLY A 1 189 ? -12.376 3.439 3.878 1.00 94.19 189 GLY A CA 1
ATOM 1495 C C . GLY A 1 189 ? -12.084 2.481 2.722 1.00 94.19 189 GLY A C 1
ATOM 1496 O O . GLY A 1 189 ? -11.155 1.691 2.842 1.00 94.19 189 GLY A O 1
ATOM 1497 N N . LYS A 1 190 ? -12.833 2.496 1.609 1.00 96.50 190 LYS A N 1
ATOM 1498 C CA . LYS A 1 190 ? -12.580 1.564 0.492 1.00 96.50 190 LYS A CA 1
ATOM 1499 C C . LYS A 1 190 ? -11.581 2.132 -0.506 1.00 96.50 190 LYS A C 1
ATOM 1501 O O . LYS A 1 190 ? -11.684 3.299 -0.892 1.00 96.50 190 LYS A O 1
ATOM 1506 N N . PHE A 1 191 ? -10.658 1.301 -0.981 1.00 96.38 191 PHE A N 1
ATOM 1507 C CA . PHE A 1 191 ? -9.677 1.688 -1.996 1.00 96.38 191 PHE A CA 1
ATOM 1508 C C . PHE A 1 191 ? -10.314 1.644 -3.390 1.00 96.38 191 PHE A C 1
ATOM 1510 O O . PHE A 1 191 ? -10.903 0.644 -3.804 1.00 96.38 191 PHE A O 1
ATOM 1517 N N . ARG A 1 192 ? -10.215 2.747 -4.137 1.00 96.69 192 ARG A N 1
ATOM 1518 C CA . ARG A 1 192 ? -10.810 2.898 -5.471 1.00 96.69 192 ARG A CA 1
ATOM 1519 C C . ARG A 1 192 ? -9.767 3.327 -6.483 1.00 96.69 192 ARG A C 1
ATOM 1521 O O . ARG A 1 192 ? -9.122 4.358 -6.304 1.00 96.69 192 ARG A O 1
ATOM 1528 N N . GLU A 1 193 ? -9.651 2.582 -7.577 1.00 96.62 193 GLU A N 1
ATOM 1529 C CA . GLU A 1 193 ? -8.905 3.048 -8.741 1.00 96.62 193 GLU A CA 1
ATOM 1530 C C . GLU A 1 193 ? -9.637 4.221 -9.395 1.00 96.62 193 GLU A C 1
ATOM 1532 O O . GLU A 1 193 ? -10.812 4.132 -9.746 1.00 96.62 193 GLU A O 1
ATOM 1537 N N . ILE A 1 194 ? -8.924 5.334 -9.540 1.00 96.75 194 ILE A N 1
ATOM 1538 C CA . ILE A 1 194 ? -9.424 6.566 -10.154 1.00 96.75 194 ILE A CA 1
ATOM 1539 C C . ILE A 1 194 ? -8.937 6.682 -11.592 1.00 96.75 194 ILE A C 1
ATOM 1541 O O . ILE A 1 194 ? -9.649 7.179 -12.465 1.00 96.75 194 ILE A O 1
ATOM 1545 N N . LYS A 1 195 ? -7.695 6.266 -11.837 1.00 96.75 195 LYS A N 1
ATOM 1546 C CA . LYS A 1 195 ? -7.065 6.373 -13.147 1.00 96.75 195 LYS A CA 1
ATOM 1547 C C . LYS A 1 195 ? -5.965 5.336 -13.283 1.00 96.75 195 LYS A C 1
ATOM 1549 O O . LYS A 1 195 ? -5.153 5.184 -12.375 1.00 96.75 195 LYS A O 1
ATOM 1554 N N . LYS A 1 196 ? -5.869 4.748 -14.470 1.00 96.88 196 LYS A N 1
ATOM 1555 C CA . LYS A 1 196 ? -4.717 3.973 -14.916 1.00 96.88 196 LYS A CA 1
ATOM 1556 C C . LYS A 1 196 ? -4.207 4.515 -16.240 1.00 96.88 196 LYS A C 1
ATOM 1558 O O . LYS A 1 196 ? -4.982 4.840 -17.136 1.00 96.88 196 LYS A O 1
ATOM 1563 N N . GLU A 1 197 ? -2.896 4.642 -16.348 1.00 97.19 197 GLU A N 1
ATOM 1564 C CA . GLU A 1 197 ? -2.214 5.134 -17.537 1.00 97.19 197 GLU A CA 1
ATOM 1565 C C . GLU A 1 197 ? -1.010 4.248 -17.823 1.00 97.19 197 GLU A C 1
ATOM 1567 O O . GLU A 1 197 ? -0.239 3.944 -16.918 1.00 97.19 197 GLU A O 1
ATOM 1572 N N . ILE A 1 198 ? -0.858 3.833 -19.077 1.00 96.12 198 ILE A N 1
ATOM 1573 C CA . ILE A 1 198 ? 0.268 3.018 -19.530 1.00 96.12 198 ILE A CA 1
ATOM 1574 C C . ILE A 1 198 ? 0.956 3.782 -20.653 1.00 96.12 198 ILE A C 1
ATOM 1576 O O . ILE A 1 198 ? 0.295 4.258 -21.578 1.00 96.12 198 ILE A O 1
ATOM 1580 N N . LYS A 1 199 ? 2.275 3.921 -20.559 1.00 96.19 199 LYS A N 1
ATOM 1581 C CA . LYS A 1 199 ? 3.109 4.627 -21.531 1.00 96.19 199 LYS A CA 1
ATOM 1582 C C . LYS A 1 199 ? 4.330 3.800 -21.872 1.00 96.19 199 LYS A C 1
ATOM 1584 O O . LYS A 1 199 ? 4.959 3.240 -20.986 1.00 96.19 199 LYS A O 1
ATOM 1589 N N . GLU A 1 200 ? 4.693 3.800 -23.144 1.00 94.94 200 GLU A N 1
ATOM 1590 C CA . GLU A 1 200 ? 5.998 3.337 -23.597 1.00 94.94 200 GLU A CA 1
ATOM 1591 C C . GLU A 1 200 ? 6.875 4.560 -23.866 1.00 94.94 200 GLU A C 1
ATOM 1593 O O . GLU A 1 200 ? 6.493 5.459 -24.619 1.00 94.94 200 GLU A O 1
ATOM 1598 N N . VAL A 1 201 ? 8.051 4.599 -23.250 1.00 93.62 201 VAL A N 1
ATOM 1599 C CA . VAL A 1 201 ? 9.084 5.596 -23.526 1.00 93.62 201 VAL A CA 1
ATOM 1600 C C . VAL A 1 201 ? 10.215 4.886 -24.250 1.00 93.62 201 VAL A C 1
ATOM 1602 O O . VAL A 1 201 ? 10.858 4.008 -23.682 1.00 93.62 201 VAL A O 1
ATOM 1605 N N . LYS A 1 202 ? 10.452 5.241 -25.511 1.00 90.00 202 LYS A N 1
ATOM 1606 C CA . LYS A 1 202 ? 11.575 4.703 -26.289 1.00 90.00 202 LYS A CA 1
ATOM 1607 C C . LYS A 1 202 ? 12.807 5.569 -26.080 1.00 90.00 202 LYS A C 1
ATOM 1609 O O . LYS A 1 202 ? 12.680 6.794 -26.029 1.00 90.00 202 LYS A O 1
ATOM 1614 N N . SER A 1 203 ? 13.980 4.946 -25.987 1.00 81.56 203 SER A N 1
ATOM 1615 C CA . SER A 1 203 ? 15.232 5.699 -26.013 1.00 81.56 203 SER A CA 1
ATOM 1616 C C . SER A 1 203 ? 15.383 6.367 -27.380 1.00 81.56 203 SER A C 1
ATOM 1618 O O . SER A 1 203 ? 15.262 5.715 -28.420 1.00 81.56 203 SER A O 1
ATOM 1620 N N . LEU A 1 204 ? 15.594 7.683 -27.376 1.00 65.75 204 LEU A N 1
ATOM 1621 C CA . LEU A 1 204 ? 15.987 8.433 -28.563 1.00 65.75 204 LEU A CA 1
ATOM 1622 C C . LEU A 1 204 ? 17.492 8.219 -28.738 1.00 65.75 204 LEU A C 1
ATOM 1624 O O . LEU A 1 204 ? 18.285 8.995 -28.209 1.00 65.75 204 LEU A O 1
ATOM 1628 N N . ASN A 1 205 ? 17.866 7.127 -29.400 1.00 57.75 205 ASN A N 1
ATOM 1629 C CA . ASN A 1 205 ? 19.240 6.936 -29.865 1.00 57.75 205 ASN A CA 1
ATOM 1630 C C . ASN A 1 205 ? 19.519 7.816 -31.086 1.00 57.75 205 ASN A C 1
ATOM 1632 O O . ASN A 1 205 ? 18.634 7.886 -31.972 1.00 57.75 205 ASN A O 1
#

Radius of gyration: 28.67 Å; Cα contacts (8 Å, |Δi|>4): 391; chains: 1; bounding box: 100×54×62 Å

pLDDT: mean 83.44, std 17.89, range [38.88, 97.75]

Solvent-accessible surface area (backbone atoms only — not comparable to full-atom values): 11690 Å² total; per-residue (Å²): 140,81,95,81,82,85,84,82,86,82,83,88,81,79,83,84,83,72,75,84,68,80,68,76,60,66,60,50,52,59,49,52,50,52,55,49,51,51,52,53,40,23,52,52,37,52,54,51,56,73,67,40,52,79,43,68,63,68,44,80,39,63,61,29,60,76,90,62,44,63,45,78,84,43,66,95,45,52,91,67,53,64,88,80,50,57,28,38,56,27,32,39,61,61,56,101,62,27,44,36,40,33,34,21,28,79,68,99,48,31,45,41,33,42,34,20,20,40,83,53,41,47,78,59,33,72,44,70,55,56,90,53,76,37,91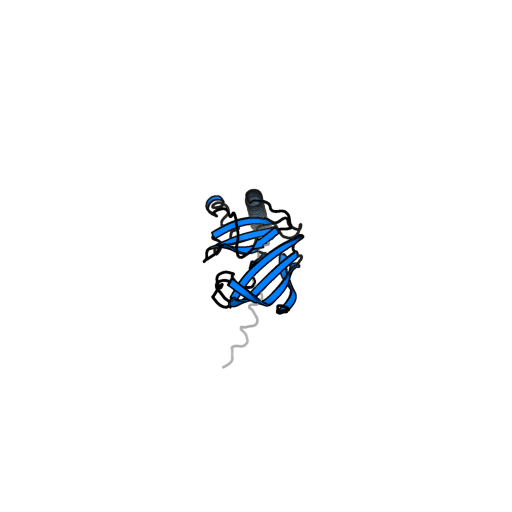,67,59,56,90,49,33,45,43,42,20,32,25,36,36,54,52,74,48,36,36,38,37,40,32,35,40,32,34,41,44,77,54,96,96,42,72,44,69,54,33,32,42,34,41,39,38,35,34,36,46,46,84,79,28,40,79,36,84,77,45,75,49,77,47,79,46,67,56,89,126